Protein AF-A0A6M8B919-F1 (afdb_monomer_lite)

InterPro domains:
  IPR005335 Terminase small subunit [PF03592] (8-66)
  IPR005335 Terminase small subunit [PF03592] (69-229)
  IPR038713 Terminase small subunit, N-terminal DNA-binding domain, HTH motif superfamily [G3DSA:1.10.10.1400] (4-66)
  IPR038713 Terminase small subunit, N-terminal DNA-binding domain, HTH motif superfamily [G3DSA:1.10.10.1400] (67-129)

pLDDT: mean 87.03, std 10.67, range [42.62, 98.0]

Foldseek 3Di:
DPPDDDDDDQLLLQLLLQCLVPVPLLVSNVRSPPDDPDSVRSVVVSVVSCPDPVSVVSNLVNNLVPDDDDVLLVQLLVQVVVDDDDLLRSNVVSPDDDDSVVSVVVSVVSCVRPNSVVSSVVVVVVVCVVVVPDPVNLLVVLVLQQLLQPADPVLQWPQDPVRATDGDDPVPDDPSVNVQWPDWDWDWDADPVGDIDIHIDTDGDHNDCPSVVVNCVVVVVVVCVVVVCVVLVVVQWHWDADPVRDIDTHHNPDDPPPPPPDPPPPPPDDDD

Structure (mmCIF, N/CA/C/O backbone):
data_AF-A0A6M8B919-F1
#
_entry.id   AF-A0A6M8B919-F1
#
loop_
_atom_site.group_PDB
_atom_site.id
_atom_site.type_symbol
_atom_site.label_atom_id
_atom_site.label_alt_id
_atom_site.label_comp_id
_atom_site.label_asym_id
_atom_site.label_entity_id
_atom_site.label_seq_id
_atom_site.pdbx_PDB_ins_code
_atom_site.Cartn_x
_atom_site.Cartn_y
_atom_site.Cartn_z
_atom_site.occupancy
_atom_site.B_iso_or_equiv
_atom_site.auth_seq_id
_atom_site.auth_comp_id
_atom_site.auth_asym_id
_atom_site.auth_atom_id
_atom_site.pdbx_PDB_model_num
ATOM 1 N N . MET A 1 1 ? -15.326 -3.638 -29.241 1.00 42.62 1 MET A N 1
ATOM 2 C CA . MET A 1 1 ? -14.202 -4.583 -29.051 1.00 42.62 1 MET A CA 1
ATOM 3 C C . MET A 1 1 ? -12.943 -3.940 -29.603 1.00 42.62 1 MET A C 1
ATOM 5 O O . MET A 1 1 ? -12.992 -3.509 -30.751 1.00 42.62 1 MET A O 1
ATOM 9 N N . PRO A 1 2 ? -11.859 -3.817 -28.821 1.00 49.12 2 PRO A N 1
ATOM 10 C CA . PRO A 1 2 ? -10.587 -3.349 -29.359 1.00 49.12 2 PRO A CA 1
ATOM 11 C C . PRO A 1 2 ? -10.093 -4.325 -30.443 1.00 49.12 2 PRO A C 1
ATOM 13 O O . PRO A 1 2 ? -10.297 -5.536 -30.304 1.00 49.12 2 PRO A O 1
ATOM 16 N N . PRO A 1 3 ? -9.495 -3.827 -31.540 1.00 57.97 3 PRO A N 1
ATOM 17 C CA . PRO A 1 3 ? -8.978 -4.679 -32.602 1.00 57.97 3 PRO A CA 1
ATOM 18 C C . PRO A 1 3 ? -7.924 -5.635 -32.040 1.00 57.97 3 PRO A C 1
ATOM 20 O O . PRO A 1 3 ? -7.060 -5.237 -31.259 1.00 57.97 3 PRO A O 1
ATOM 23 N N . LYS A 1 4 ? -8.003 -6.909 -32.439 1.00 57.53 4 LYS A N 1
ATOM 24 C CA . LYS A 1 4 ? -7.030 -7.931 -32.043 1.00 57.53 4 LYS A CA 1
ATOM 25 C C . LYS A 1 4 ? -5.627 -7.473 -32.485 1.00 57.53 4 LYS A C 1
ATOM 27 O O . LYS A 1 4 ? -5.478 -7.092 -33.651 1.00 57.53 4 LYS A O 1
ATOM 32 N N . PRO A 1 5 ? -4.616 -7.481 -31.597 1.00 69.81 5 PRO A N 1
ATOM 33 C CA . PRO A 1 5 ? -3.284 -6.999 -31.939 1.00 69.81 5 PRO A CA 1
ATOM 34 C C . PRO A 1 5 ? -2.717 -7.802 -33.112 1.00 69.81 5 PRO A C 1
ATOM 36 O O . PRO A 1 5 ? -2.801 -9.032 -33.146 1.00 69.81 5 PRO A O 1
ATOM 39 N N . ARG A 1 6 ? -2.176 -7.094 -34.110 1.00 82.12 6 ARG A N 1
ATOM 40 C CA . ARG A 1 6 ? -1.469 -7.721 -35.234 1.00 82.12 6 ARG A CA 1
ATOM 41 C C . ARG A 1 6 ? -0.224 -8.429 -34.702 1.00 82.12 6 ARG A C 1
ATOM 43 O O . ARG A 1 6 ? 0.535 -7.832 -33.942 1.00 82.12 6 ARG A O 1
ATOM 50 N N . ALA A 1 7 ? -0.014 -9.672 -35.131 1.00 89.25 7 ALA A N 1
ATOM 51 C CA . ALA A 1 7 ? 1.189 -10.426 -34.798 1.00 89.25 7 ALA A CA 1
ATOM 52 C C . ALA A 1 7 ? 2.447 -9.663 -35.250 1.00 89.25 7 ALA A C 1
ATOM 54 O O . ALA A 1 7 ? 2.464 -9.086 -36.342 1.00 89.25 7 ALA A O 1
ATOM 55 N N . LEU A 1 8 ? 3.476 -9.648 -34.399 1.00 93.00 8 LEU A N 1
ATOM 56 C CA . LEU A 1 8 ? 4.768 -9.046 -34.720 1.00 93.00 8 LEU A CA 1
ATOM 57 C C . LEU A 1 8 ? 5.460 -9.845 -35.822 1.00 93.00 8 LEU A C 1
ATOM 59 O O . LEU A 1 8 ? 5.396 -11.074 -35.850 1.00 93.00 8 LEU A O 1
ATOM 63 N N . ASN A 1 9 ? 6.134 -9.143 -36.729 1.00 96.12 9 ASN A N 1
ATOM 64 C CA . ASN A 1 9 ? 6.997 -9.810 -37.695 1.00 96.12 9 ASN A CA 1
ATOM 65 C C . ASN A 1 9 ? 8.331 -10.224 -37.040 1.00 96.12 9 ASN A C 1
ATOM 67 O O . ASN A 1 9 ? 8.689 -9.750 -35.962 1.00 96.12 9 ASN A O 1
ATOM 71 N N . GLN A 1 10 ? 9.090 -11.090 -37.713 1.00 97.12 10 GLN A N 1
ATOM 72 C CA . GLN A 1 10 ? 10.345 -11.628 -37.179 1.00 97.12 10 GLN A CA 1
ATOM 73 C C . GLN A 1 10 ? 11.392 -10.541 -36.864 1.00 97.12 10 GLN A C 1
ATOM 75 O O . GLN A 1 10 ? 12.109 -10.650 -35.874 1.00 97.12 10 GLN A O 1
ATOM 80 N N . LEU A 1 11 ? 11.472 -9.477 -37.672 1.00 97.56 11 LEU A N 1
ATOM 81 C CA . LEU A 1 11 ? 12.406 -8.366 -37.440 1.00 97.56 11 LEU A CA 1
ATOM 82 C C . LEU A 1 11 ? 12.004 -7.527 -36.222 1.00 97.56 11 LEU A C 1
ATOM 84 O O . LEU A 1 11 ? 12.863 -7.040 -35.494 1.00 97.56 11 LEU A O 1
ATOM 88 N N . GLN A 1 12 ? 10.705 -7.345 -35.989 1.00 97.75 12 GLN A N 1
ATOM 89 C CA . GLN A 1 12 ? 10.174 -6.658 -34.815 1.00 97.75 12 GLN A CA 1
ATOM 90 C C . GLN A 1 12 ? 10.423 -7.470 -33.548 1.00 97.75 12 GLN A C 1
ATOM 92 O O . GLN A 1 12 ? 10.868 -6.900 -32.559 1.00 97.75 12 GLN A O 1
ATOM 97 N N . ASP A 1 13 ? 10.188 -8.783 -33.579 1.00 96.75 13 ASP A N 1
ATOM 98 C CA . ASP A 1 13 ? 10.465 -9.653 -32.431 1.00 96.75 13 ASP A CA 1
ATOM 99 C C . ASP A 1 13 ? 11.966 -9.678 -32.100 1.00 96.75 13 ASP A C 1
ATOM 101 O O . ASP A 1 13 ? 12.351 -9.487 -30.946 1.00 96.75 13 ASP A O 1
ATOM 105 N N . ARG A 1 14 ? 12.831 -9.771 -33.122 1.00 96.88 14 ARG A N 1
ATOM 106 C CA . ARG A 1 14 ? 14.287 -9.678 -32.942 1.00 96.88 14 ARG A CA 1
ATOM 107 C C . ARG A 1 14 ? 14.719 -8.318 -32.393 1.00 96.88 14 ARG A C 1
ATOM 109 O O . ARG A 1 14 ? 15.526 -8.279 -31.476 1.00 96.88 14 ARG A O 1
ATOM 116 N N . PHE A 1 15 ? 14.147 -7.219 -32.887 1.00 98.00 15 PHE A N 1
ATOM 117 C CA . PHE A 1 15 ? 14.376 -5.887 -32.320 1.00 98.00 15 PHE A CA 1
ATOM 118 C C . PHE A 1 15 ? 14.015 -5.825 -30.839 1.00 98.00 15 PHE A C 1
ATOM 120 O O . PHE A 1 15 ? 14.800 -5.301 -30.059 1.00 98.00 15 PHE A O 1
ATOM 127 N N . CYS A 1 16 ? 12.873 -6.391 -30.438 1.00 97.31 16 CYS A N 1
ATOM 128 C CA . CYS A 1 16 ? 12.490 -6.432 -29.028 1.00 97.31 16 CYS A CA 1
ATOM 129 C C . CYS A 1 16 ? 13.522 -7.204 -28.190 1.00 97.31 16 CYS A C 1
ATOM 131 O O . CYS A 1 16 ? 13.871 -6.756 -27.103 1.00 97.31 16 CYS A O 1
ATOM 133 N N . ALA A 1 17 ? 14.021 -8.340 -28.689 1.00 94.06 17 ALA A N 1
ATOM 134 C CA . ALA A 1 17 ? 15.021 -9.151 -27.994 1.00 94.06 17 ALA A CA 1
ATOM 135 C C . ALA A 1 17 ? 16.363 -8.423 -27.819 1.00 94.06 17 ALA A C 1
ATOM 137 O O . ALA A 1 17 ? 16.886 -8.407 -26.708 1.00 94.06 17 ALA A O 1
ATOM 138 N N . GLU A 1 18 ? 16.875 -7.800 -28.883 1.00 96.25 18 GLU A N 1
ATOM 139 C CA . GLU A 1 18 ? 18.125 -7.026 -28.859 1.00 96.25 18 GLU A CA 1
ATOM 140 C C . GLU A 1 18 ? 17.986 -5.774 -27.981 1.00 96.25 18 GLU A C 1
ATOM 142 O O . GLU A 1 18 ? 18.846 -5.495 -27.154 1.00 96.25 18 GLU A O 1
ATOM 147 N N . TYR A 1 19 ? 16.864 -5.055 -28.091 1.00 95.44 19 TYR A N 1
ATOM 148 C CA . TYR A 1 19 ? 16.615 -3.833 -27.323 1.00 95.44 19 TYR A CA 1
ATOM 149 C C . TYR A 1 19 ? 16.580 -4.079 -25.815 1.00 95.44 19 TYR A C 1
ATOM 151 O O . TYR A 1 19 ? 17.012 -3.238 -25.035 1.00 95.44 19 TYR A O 1
ATOM 159 N N . VAL A 1 20 ? 16.078 -5.235 -25.382 1.00 92.81 20 VAL A N 1
ATOM 160 C CA . VAL A 1 20 ? 16.035 -5.588 -23.957 1.00 92.81 20 VAL A CA 1
ATOM 161 C C . VAL A 1 20 ? 17.422 -5.946 -23.399 1.00 92.81 20 VAL A C 1
ATOM 163 O O . VAL A 1 20 ? 17.565 -6.022 -22.179 1.00 92.81 20 VAL A O 1
ATOM 166 N N . GLU A 1 21 ? 18.449 -6.142 -24.235 1.00 83.94 21 GLU A N 1
ATOM 167 C CA . GLU A 1 21 ? 19.813 -6.401 -23.748 1.00 83.94 21 GLU A CA 1
ATOM 168 C C . GLU A 1 21 ? 20.500 -5.154 -23.192 1.00 83.94 21 GLU A C 1
ATOM 170 O O . GLU A 1 21 ? 21.069 -5.215 -22.102 1.00 83.94 21 GLU A O 1
ATOM 175 N N . ASP A 1 22 ? 20.436 -4.028 -23.905 1.00 85.12 22 ASP A N 1
ATOM 176 C CA . ASP A 1 22 ? 21.194 -2.811 -23.577 1.00 85.12 22 ASP A CA 1
ATOM 177 C C . ASP A 1 22 ? 20.364 -1.515 -23.580 1.00 85.12 22 ASP A C 1
ATOM 179 O O . ASP A 1 22 ? 20.871 -0.467 -23.181 1.00 85.12 22 ASP A O 1
ATOM 183 N N . PHE A 1 23 ? 19.079 -1.577 -23.951 1.00 91.12 23 PHE A N 1
ATOM 184 C CA . PHE A 1 23 ? 18.185 -0.425 -24.133 1.00 91.12 23 PHE A CA 1
ATOM 185 C C . PHE A 1 23 ? 18.687 0.611 -25.152 1.00 91.12 23 PHE A C 1
ATOM 187 O O . PHE A 1 23 ? 18.209 1.750 -25.158 1.00 91.12 23 PHE A O 1
ATOM 194 N N . ASP A 1 24 ? 19.583 0.214 -26.059 1.00 94.56 24 ASP A N 1
ATOM 195 C CA . ASP A 1 24 ? 20.022 1.038 -27.179 1.00 94.56 24 ASP A CA 1
ATOM 196 C C . ASP A 1 24 ? 19.146 0.747 -28.401 1.00 94.56 24 ASP A C 1
ATOM 198 O O . ASP A 1 24 ? 19.212 -0.304 -29.038 1.00 94.56 24 ASP A O 1
ATOM 202 N N . ASN A 1 25 ? 18.266 1.688 -28.730 1.00 96.94 25 ASN A N 1
ATOM 203 C CA . ASN A 1 25 ? 17.296 1.505 -29.802 1.00 96.94 25 ASN A CA 1
ATOM 204 C C . ASN A 1 25 ? 17.932 1.532 -31.206 1.00 96.94 25 ASN A C 1
ATOM 206 O O . ASN A 1 25 ? 17.402 0.883 -32.111 1.00 96.94 25 ASN A O 1
ATOM 210 N N . ILE A 1 26 ? 19.051 2.236 -31.400 1.00 97.50 26 ILE A N 1
ATOM 211 C CA . ILE A 1 26 ? 19.757 2.302 -32.686 1.00 97.50 26 ILE A CA 1
ATOM 212 C C . ILE A 1 26 ? 20.506 0.990 -32.909 1.00 97.50 26 ILE A C 1
ATOM 214 O O . ILE A 1 26 ? 20.330 0.350 -33.952 1.00 97.50 26 ILE A O 1
ATOM 218 N N . GLU A 1 27 ? 21.285 0.550 -31.918 1.00 96.00 27 GLU A N 1
ATOM 219 C CA . GLU A 1 27 ? 22.023 -0.712 -32.001 1.00 96.00 27 GLU A CA 1
ATOM 220 C C . GLU A 1 27 ? 21.079 -1.913 -32.079 1.00 96.00 27 GLU A C 1
ATOM 222 O O . GLU A 1 27 ? 21.307 -2.815 -32.887 1.00 96.00 27 GLU A O 1
ATOM 227 N N . ALA A 1 28 ? 19.965 -1.908 -31.342 1.00 96.81 28 ALA A N 1
ATOM 228 C CA . ALA A 1 28 ? 18.961 -2.963 -31.439 1.00 96.81 28 ALA A CA 1
ATOM 229 C C . ALA A 1 28 ? 18.356 -3.064 -32.845 1.00 96.81 28 ALA A C 1
ATOM 231 O O . ALA A 1 28 ? 18.203 -4.165 -33.376 1.00 96.81 28 ALA A O 1
ATOM 232 N N . ALA A 1 29 ? 18.044 -1.933 -33.490 1.00 98.00 29 ALA A N 1
ATOM 233 C CA . ALA A 1 29 ? 17.554 -1.925 -34.870 1.00 98.00 29 ALA A CA 1
ATOM 234 C C . ALA A 1 29 ? 18.619 -2.436 -35.852 1.00 98.00 29 ALA A C 1
ATOM 236 O O . ALA A 1 29 ? 18.303 -3.203 -36.770 1.00 98.00 29 ALA A O 1
ATOM 237 N N . ARG A 1 30 ? 19.886 -2.074 -35.627 1.00 97.94 30 ARG A N 1
ATOM 238 C CA . ARG A 1 30 ? 21.017 -2.547 -36.427 1.00 97.94 30 ARG A CA 1
ATOM 239 C C . ARG A 1 30 ? 21.206 -4.062 -36.296 1.00 97.94 30 ARG A C 1
ATOM 241 O O . ARG A 1 30 ? 21.212 -4.757 -37.312 1.00 97.94 30 ARG A O 1
ATOM 248 N N . ARG A 1 31 ? 21.280 -4.595 -35.072 1.00 97.50 31 ARG A N 1
ATOM 249 C CA . ARG A 1 31 ? 21.446 -6.037 -34.787 1.00 97.50 31 ARG A CA 1
ATOM 250 C C . ARG A 1 31 ? 20.238 -6.871 -35.209 1.00 97.50 31 ARG A C 1
ATOM 252 O O . ARG A 1 31 ? 20.396 -8.003 -35.670 1.00 97.50 31 ARG A O 1
ATOM 259 N N . ALA A 1 32 ? 19.036 -6.298 -35.138 1.00 97.56 32 ALA A N 1
ATOM 260 C CA . ALA A 1 32 ? 17.825 -6.936 -35.642 1.00 97.56 32 ALA A CA 1
ATOM 261 C C . ALA A 1 32 ? 17.811 -7.092 -37.172 1.00 97.56 32 ALA A C 1
ATOM 263 O O . ALA A 1 32 ? 17.057 -7.921 -37.683 1.00 97.56 32 ALA A O 1
ATOM 264 N N . GLY A 1 33 ? 18.658 -6.351 -37.897 1.00 97.81 33 GLY A N 1
ATOM 265 C CA . GLY A 1 33 ? 18.839 -6.479 -39.344 1.00 97.81 33 GLY A CA 1
ATOM 266 C C . GLY A 1 33 ? 17.988 -5.521 -40.178 1.00 97.81 33 GLY A C 1
ATOM 267 O O . GLY A 1 33 ? 17.692 -5.819 -41.338 1.00 97.81 33 GLY A O 1
ATOM 268 N N . TYR A 1 34 ? 17.574 -4.376 -39.623 1.00 97.81 34 TYR A N 1
ATOM 269 C CA . TYR A 1 34 ? 16.882 -3.354 -40.411 1.00 97.81 34 TYR A CA 1
ATOM 270 C C . TYR A 1 34 ? 17.837 -2.698 -41.419 1.00 97.81 34 TYR A C 1
ATOM 272 O O . TYR A 1 34 ? 18.945 -2.268 -41.086 1.00 97.81 34 TYR A O 1
ATOM 280 N N . ARG A 1 35 ? 17.395 -2.609 -42.680 1.00 97.12 35 ARG A N 1
ATOM 281 C CA . ARG A 1 35 ? 18.149 -1.937 -43.749 1.00 97.12 35 ARG A CA 1
ATOM 282 C C . ARG A 1 35 ? 18.220 -0.437 -43.476 1.00 97.12 35 ARG A C 1
ATOM 284 O O . ARG A 1 35 ? 17.198 0.182 -43.194 1.00 97.12 35 ARG A O 1
ATOM 291 N N . HIS A 1 36 ? 19.411 0.128 -43.612 1.00 96.81 36 HIS A N 1
ATOM 292 C CA . HIS A 1 36 ? 19.692 1.541 -43.386 1.00 96.81 36 HIS A CA 1
ATOM 293 C C . HIS A 1 36 ? 20.826 1.997 -44.310 1.00 96.81 36 HIS A C 1
ATOM 295 O O . HIS A 1 36 ? 21.690 1.192 -44.655 1.00 96.81 36 HIS A O 1
ATOM 301 N N . ASN A 1 37 ? 20.816 3.272 -44.706 1.00 96.56 37 ASN A N 1
ATOM 302 C CA . ASN A 1 37 ? 21.926 3.900 -45.435 1.00 96.56 37 ASN A CA 1
ATOM 303 C C . ASN A 1 37 ? 22.713 4.868 -44.539 1.00 96.56 37 ASN A C 1
ATOM 305 O O . ASN A 1 37 ? 23.826 5.264 -44.875 1.00 96.56 37 ASN A O 1
ATOM 309 N N . SER A 1 38 ? 22.121 5.265 -43.412 1.00 97.12 38 SER A N 1
ATOM 310 C CA . SER A 1 38 ? 22.694 6.175 -42.425 1.00 97.12 38 SER A CA 1
ATOM 311 C C . SER A 1 38 ? 22.140 5.879 -41.029 1.00 97.12 38 SER A C 1
ATOM 313 O O . SER A 1 38 ? 21.090 5.247 -40.891 1.00 97.12 38 SER A O 1
ATOM 315 N N . ASP A 1 39 ? 22.792 6.392 -39.986 1.00 95.31 39 ASP A N 1
ATOM 316 C CA . ASP A 1 39 ? 22.279 6.277 -38.614 1.00 95.31 39 ASP A CA 1
ATOM 317 C C . ASP A 1 39 ? 20.965 7.048 -38.414 1.00 95.31 39 ASP A C 1
ATOM 319 O O . ASP A 1 39 ? 20.108 6.627 -37.636 1.00 95.31 39 ASP A O 1
ATOM 323 N N . ALA A 1 40 ? 20.741 8.122 -39.178 1.00 96.44 40 ALA A N 1
ATOM 324 C CA . ALA A 1 40 ? 19.476 8.856 -39.162 1.00 96.44 40 ALA A CA 1
ATOM 325 C C . ALA A 1 40 ? 18.285 7.972 -39.587 1.00 96.44 40 ALA A C 1
ATOM 327 O O . ALA A 1 40 ? 17.187 8.099 -39.034 1.00 96.44 40 ALA A O 1
ATOM 328 N N . ASP A 1 41 ? 18.499 7.029 -40.515 1.00 97.25 41 ASP A N 1
ATOM 329 C CA . ASP A 1 41 ? 17.472 6.056 -40.900 1.00 97.25 41 ASP A CA 1
ATOM 330 C C . ASP A 1 41 ? 17.129 5.117 -39.740 1.00 97.25 41 ASP A C 1
ATOM 332 O O . ASP A 1 41 ? 15.948 4.863 -39.488 1.00 97.25 41 ASP A O 1
ATOM 336 N N . LEU A 1 42 ? 18.141 4.631 -39.009 1.00 96.94 42 LEU A N 1
ATOM 337 C CA . LEU A 1 42 ? 17.950 3.751 -37.853 1.00 96.94 42 LEU A CA 1
ATOM 338 C C . LEU A 1 42 ? 17.199 4.457 -36.727 1.00 96.94 42 LEU A C 1
ATOM 340 O O . LEU A 1 42 ? 16.270 3.868 -36.182 1.00 96.94 42 LEU A O 1
ATOM 344 N N . VAL A 1 43 ? 17.519 5.721 -36.431 1.00 97.19 43 VAL A N 1
ATOM 345 C CA . VAL A 1 43 ? 16.787 6.525 -35.435 1.00 97.19 43 VAL A CA 1
ATOM 346 C C . VAL A 1 43 ? 15.302 6.609 -35.790 1.00 97.19 43 VAL A C 1
ATOM 348 O O . VAL A 1 43 ? 14.440 6.365 -34.943 1.00 97.19 43 VAL A O 1
ATOM 351 N N . ARG A 1 44 ? 14.983 6.902 -37.058 1.00 97.56 44 ARG A N 1
ATOM 352 C CA . ARG A 1 44 ? 13.594 6.992 -37.528 1.00 97.56 44 ARG A CA 1
ATOM 353 C C . ARG A 1 44 ? 12.873 5.645 -37.446 1.00 97.56 44 ARG A C 1
ATOM 355 O O . ARG A 1 44 ? 11.722 5.597 -37.013 1.00 97.56 44 ARG A O 1
ATOM 362 N N . ILE A 1 45 ? 13.534 4.558 -37.852 1.00 97.69 45 ILE A N 1
ATOM 363 C CA . ILE A 1 45 ? 12.983 3.196 -37.781 1.00 97.69 45 ILE A CA 1
ATOM 364 C C . ILE A 1 45 ? 12.732 2.805 -36.323 1.00 97.69 45 ILE A C 1
ATOM 366 O O . ILE A 1 45 ? 11.616 2.416 -35.983 1.00 97.69 45 ILE A O 1
ATOM 370 N N . ALA A 1 46 ? 13.735 2.951 -35.459 1.00 97.56 46 ALA A N 1
ATOM 371 C CA . ALA A 1 46 ? 13.660 2.606 -34.047 1.00 97.56 46 ALA A CA 1
ATOM 372 C C . ALA A 1 46 ? 12.584 3.423 -33.317 1.00 97.56 46 ALA A C 1
ATOM 374 O O . ALA A 1 46 ? 11.787 2.856 -32.573 1.00 97.56 46 ALA A O 1
ATOM 375 N N . GLY A 1 47 ? 12.484 4.730 -33.588 1.00 97.25 47 GLY A N 1
ATOM 376 C CA . GLY A 1 47 ? 11.413 5.579 -33.061 1.00 97.25 47 GLY A CA 1
ATOM 377 C C . GLY A 1 47 ? 10.021 5.111 -33.501 1.00 97.25 47 GLY A C 1
ATOM 378 O O . GLY A 1 47 ? 9.111 5.011 -32.680 1.00 97.25 47 GLY A O 1
ATOM 379 N N . GLY A 1 48 ? 9.866 4.737 -34.776 1.00 97.31 48 GLY A N 1
ATOM 380 C CA . GLY A 1 48 ? 8.619 4.162 -35.290 1.00 97.31 48 GLY A CA 1
ATOM 381 C C . GLY A 1 48 ? 8.265 2.810 -34.658 1.00 97.31 48 GLY A C 1
ATOM 382 O O . GLY A 1 48 ? 7.097 2.552 -34.369 1.00 97.31 48 GLY A O 1
ATOM 383 N N . LEU A 1 49 ? 9.264 1.958 -34.402 1.00 97.62 49 LEU A N 1
ATOM 384 C CA . LEU A 1 49 ? 9.085 0.676 -33.715 1.00 97.62 49 LEU A CA 1
ATOM 385 C C . LEU A 1 49 ? 8.669 0.873 -32.258 1.00 97.62 49 LEU A C 1
ATOM 387 O O . LEU A 1 49 ? 7.711 0.246 -31.817 1.00 97.62 49 LEU A O 1
ATOM 391 N N . LEU A 1 50 ? 9.327 1.776 -31.532 1.00 96.88 50 LEU A N 1
ATOM 392 C CA . LEU A 1 50 ? 8.982 2.086 -30.144 1.00 96.88 50 LEU A CA 1
ATOM 393 C C . LEU A 1 50 ? 7.624 2.784 -30.012 1.00 96.88 50 LEU A C 1
ATOM 395 O O . LEU A 1 50 ? 6.999 2.674 -28.963 1.00 96.88 50 LEU A O 1
ATOM 399 N N . GLY A 1 51 ? 7.134 3.454 -31.058 1.00 95.56 51 GLY A N 1
ATOM 400 C CA . GLY A 1 51 ? 5.766 3.981 -31.116 1.00 95.56 51 GLY A CA 1
ATOM 401 C C . GLY A 1 51 ? 4.688 2.912 -31.346 1.00 95.56 51 GLY A C 1
ATOM 402 O O . GLY A 1 51 ? 3.500 3.190 -31.185 1.00 95.56 51 GLY A O 1
ATOM 403 N N . ASN A 1 52 ? 5.065 1.686 -31.722 1.00 95.44 52 ASN A N 1
ATOM 404 C CA . ASN A 1 52 ? 4.122 0.602 -31.974 1.00 95.44 52 ASN A CA 1
ATOM 405 C C . ASN A 1 52 ? 3.747 -0.121 -30.670 1.00 95.44 52 ASN A C 1
ATOM 407 O O . ASN A 1 52 ? 4.584 -0.764 -30.037 1.00 95.44 52 ASN A O 1
ATOM 411 N N . VAL A 1 53 ? 2.459 -0.094 -30.319 1.00 94.50 53 VAL A N 1
ATOM 412 C CA . VAL A 1 53 ? 1.916 -0.712 -29.095 1.00 94.50 53 VAL A CA 1
ATOM 413 C C . VAL A 1 53 ? 2.262 -2.204 -28.977 1.00 94.50 53 VAL A C 1
ATOM 415 O O . VAL A 1 53 ? 2.579 -2.671 -27.886 1.00 94.50 53 VAL A O 1
ATOM 418 N N . ASN A 1 54 ? 2.276 -2.958 -30.082 1.00 94.00 54 ASN A N 1
ATOM 419 C CA . ASN A 1 54 ? 2.591 -4.391 -30.036 1.00 94.00 54 ASN A CA 1
ATOM 420 C C . ASN A 1 54 ? 4.074 -4.637 -29.709 1.00 94.00 54 ASN A C 1
ATOM 422 O O . ASN A 1 54 ? 4.399 -5.572 -28.982 1.00 94.00 54 ASN A O 1
ATOM 426 N N . VAL A 1 55 ? 4.971 -3.786 -30.223 1.00 96.00 55 VAL A N 1
ATOM 427 C CA . VAL A 1 55 ? 6.412 -3.835 -29.919 1.00 96.00 55 VAL A CA 1
ATOM 428 C C . VAL A 1 55 ? 6.639 -3.472 -28.452 1.00 96.00 55 VAL A C 1
ATOM 430 O O . VAL A 1 55 ? 7.352 -4.183 -27.753 1.00 96.00 55 VAL A O 1
ATOM 433 N N . GLN A 1 56 ? 5.968 -2.430 -27.949 1.00 95.12 56 GLN A N 1
ATOM 434 C CA . GLN A 1 56 ? 6.025 -2.055 -26.531 1.00 95.12 56 GLN A CA 1
ATOM 435 C C . GLN A 1 56 ? 5.551 -3.188 -25.612 1.00 95.12 56 GLN A C 1
ATOM 437 O O . GLN A 1 56 ? 6.199 -3.481 -24.606 1.00 95.12 56 GLN A O 1
ATOM 442 N N . GLN A 1 57 ? 4.448 -3.854 -25.968 1.00 91.19 57 GLN A N 1
ATOM 443 C CA . GLN A 1 57 ? 3.936 -4.993 -25.212 1.00 91.19 57 GLN A CA 1
ATOM 444 C C . GLN A 1 57 ? 4.946 -6.150 -25.190 1.00 91.19 57 GLN A C 1
ATOM 446 O O . GLN A 1 57 ? 5.222 -6.697 -24.124 1.00 91.19 57 GLN A O 1
ATOM 451 N N . ARG A 1 58 ? 5.559 -6.474 -26.334 1.00 93.94 58 ARG A N 1
ATOM 452 C CA . ARG A 1 58 ? 6.566 -7.539 -26.425 1.00 93.94 58 ARG A CA 1
ATOM 453 C C . ARG A 1 58 ? 7.853 -7.220 -25.667 1.00 93.94 58 ARG A C 1
ATOM 455 O O . ARG A 1 58 ? 8.396 -8.095 -25.001 1.00 93.94 58 ARG A O 1
ATOM 462 N N . ILE A 1 59 ? 8.322 -5.973 -25.712 1.00 93.94 59 ILE A N 1
ATOM 463 C CA . ILE A 1 59 ? 9.446 -5.511 -24.884 1.00 93.94 59 ILE A CA 1
ATOM 464 C C . ILE A 1 59 ? 9.106 -5.698 -23.401 1.00 93.94 59 ILE A C 1
ATOM 466 O O . ILE A 1 59 ? 9.921 -6.230 -22.653 1.00 93.94 59 ILE A O 1
ATOM 470 N N . ALA A 1 60 ? 7.897 -5.324 -22.969 1.00 86.62 60 ALA A N 1
ATOM 471 C CA . ALA A 1 60 ? 7.476 -5.507 -21.581 1.00 86.62 60 ALA A CA 1
ATOM 472 C C . ALA A 1 60 ? 7.468 -6.990 -21.159 1.00 86.62 60 ALA A C 1
ATOM 474 O O . ALA A 1 60 ? 7.906 -7.307 -20.051 1.00 86.62 60 ALA A O 1
ATOM 475 N N . GLU A 1 61 ? 7.023 -7.893 -22.037 1.00 87.56 61 GLU A N 1
ATOM 476 C CA . GLU A 1 61 ? 7.095 -9.346 -21.829 1.00 87.56 61 GLU A CA 1
ATOM 477 C C . GLU A 1 61 ? 8.541 -9.838 -21.700 1.00 87.56 61 GLU A C 1
ATOM 479 O O . GLU A 1 61 ? 8.878 -10.504 -20.724 1.00 87.56 61 GLU A O 1
ATOM 484 N N . LEU A 1 62 ? 9.424 -9.462 -22.626 1.00 88.38 62 LEU A N 1
ATOM 485 C CA . LEU A 1 62 ? 10.825 -9.892 -22.611 1.00 88.38 62 LEU A CA 1
ATOM 486 C C . LEU A 1 62 ? 11.598 -9.334 -21.411 1.00 88.38 62 LEU A C 1
ATOM 488 O O . LEU A 1 62 ? 12.417 -10.040 -20.827 1.00 88.38 62 LEU A O 1
ATOM 492 N N . VAL A 1 63 ? 11.314 -8.099 -20.987 1.00 84.94 63 VAL A N 1
ATOM 493 C CA . VAL A 1 63 ? 11.868 -7.527 -19.747 1.00 84.94 63 VAL A CA 1
ATOM 494 C C . VAL A 1 63 ? 11.414 -8.335 -18.528 1.00 84.94 63 VAL A C 1
ATOM 496 O O . VAL A 1 63 ? 12.203 -8.549 -17.605 1.00 84.94 63 VAL A O 1
ATOM 499 N N . LEU A 1 64 ? 10.159 -8.800 -18.514 1.00 77.12 64 LEU A N 1
ATOM 500 C CA . LEU A 1 64 ? 9.640 -9.680 -17.463 1.00 77.12 64 LEU A CA 1
ATOM 501 C C . LEU A 1 64 ? 10.316 -11.056 -17.476 1.00 77.12 64 LEU A C 1
ATOM 503 O O . LEU A 1 64 ? 10.614 -11.577 -16.404 1.00 77.12 64 LEU A O 1
ATOM 507 N N . GLU A 1 65 ? 10.568 -11.627 -18.654 1.00 82.38 65 GLU A N 1
ATOM 508 C CA . GLU A 1 65 ? 11.211 -12.938 -18.811 1.00 82.38 65 GLU A CA 1
ATOM 509 C C . GLU A 1 65 ? 12.706 -12.911 -18.457 1.00 82.38 65 GLU A C 1
ATOM 511 O O . GLU A 1 65 ? 13.194 -13.798 -17.757 1.00 82.38 65 GLU A O 1
ATOM 516 N N . ARG A 1 66 ? 13.446 -11.893 -18.916 1.00 77.94 66 ARG A N 1
ATOM 517 C CA . ARG A 1 66 ? 14.919 -11.862 -18.855 1.00 77.94 66 ARG A CA 1
ATOM 518 C C . ARG A 1 66 ? 15.506 -11.322 -17.556 1.00 77.94 66 ARG A C 1
ATOM 520 O O . ARG A 1 66 ? 16.689 -11.522 -17.306 1.00 77.94 66 ARG A O 1
ATOM 527 N N . SER A 1 67 ? 14.725 -10.639 -16.724 1.00 74.62 67 SER A N 1
ATOM 528 C CA . SER A 1 67 ? 15.209 -10.085 -15.453 1.00 74.62 67 SER A CA 1
ATOM 529 C C . SER A 1 67 ? 14.615 -10.822 -14.250 1.00 74.62 67 SER A C 1
ATOM 531 O O . SER A 1 67 ? 13.788 -10.236 -13.542 1.00 74.62 67 SER A O 1
ATOM 533 N N . PRO A 1 68 ? 15.013 -12.078 -13.960 1.00 83.75 68 PRO A N 1
ATOM 534 C CA . PRO A 1 68 ? 14.608 -12.704 -12.713 1.00 83.75 68 PRO A CA 1
ATOM 535 C C . PRO A 1 68 ? 15.106 -11.844 -11.548 1.00 83.75 68 PRO A C 1
ATOM 537 O O . PRO A 1 68 ? 16.253 -11.393 -11.518 1.00 83.75 68 PRO A O 1
ATOM 540 N N . LEU A 1 69 ? 14.221 -11.585 -10.587 1.00 91.44 69 LEU A N 1
ATOM 541 C CA . LEU A 1 69 ? 14.610 -10.876 -9.375 1.00 91.44 69 LEU A CA 1
ATOM 542 C C . LEU A 1 69 ? 15.652 -11.700 -8.630 1.00 91.44 69 LEU A C 1
ATOM 544 O O . LEU A 1 69 ? 15.462 -12.901 -8.412 1.00 91.44 69 LEU A O 1
ATOM 548 N N . THR A 1 70 ? 16.722 -11.042 -8.197 1.00 93.94 70 THR A N 1
ATOM 549 C CA . THR A 1 70 ? 17.706 -11.688 -7.329 1.00 93.94 70 THR A CA 1
ATOM 550 C C . THR A 1 70 ? 17.053 -12.063 -5.997 1.00 93.94 70 THR A C 1
ATOM 552 O O . THR A 1 70 ? 16.085 -11.429 -5.568 1.00 93.94 70 THR A O 1
ATOM 555 N N . GLU A 1 71 ? 17.584 -13.069 -5.296 1.00 95.19 71 GLU A N 1
ATOM 556 C CA . GLU A 1 71 ? 17.071 -13.431 -3.964 1.00 95.19 71 GLU A CA 1
ATOM 557 C C . GLU A 1 71 ? 17.104 -12.243 -2.997 1.00 95.19 71 GLU A C 1
ATOM 559 O O . GLU A 1 71 ? 16.174 -12.037 -2.220 1.00 95.19 71 GLU A O 1
ATOM 564 N N . GLN A 1 72 ? 18.125 -11.393 -3.104 1.00 95.88 72 GLN A N 1
ATOM 565 C CA . GLN A 1 72 ? 18.220 -10.178 -2.304 1.00 95.88 72 GLN A CA 1
ATOM 566 C C . GLN A 1 72 ? 17.081 -9.191 -2.606 1.00 95.88 72 GLN A C 1
ATOM 568 O O . GLN A 1 72 ? 16.463 -8.669 -1.683 1.00 95.88 72 GLN A O 1
ATOM 573 N N . GLN A 1 73 ? 16.723 -8.992 -3.879 1.00 96.56 73 GLN A N 1
ATOM 574 C CA . GLN A 1 73 ? 15.555 -8.185 -4.255 1.00 96.56 73 GLN A CA 1
ATOM 575 C C . GLN A 1 73 ? 14.263 -8.810 -3.715 1.00 96.56 73 GLN A C 1
ATOM 577 O O . GLN A 1 73 ? 13.419 -8.109 -3.162 1.00 96.56 73 GLN A O 1
ATOM 582 N N . LYS A 1 74 ? 14.113 -10.137 -3.783 1.00 96.69 74 LYS A N 1
ATOM 583 C CA . LYS A 1 74 ? 12.953 -10.822 -3.191 1.00 96.69 74 LYS A CA 1
ATOM 584 C C . LYS A 1 74 ? 12.851 -10.589 -1.678 1.00 96.69 74 LYS A C 1
ATOM 586 O O . LYS A 1 74 ? 11.738 -10.431 -1.173 1.00 96.69 74 LYS A O 1
ATOM 591 N N . TRP A 1 75 ? 13.976 -10.516 -0.963 1.00 97.19 75 TRP A N 1
ATOM 592 C CA . TRP A 1 75 ? 14.013 -10.143 0.457 1.00 97.19 75 TRP A CA 1
ATOM 593 C C . TRP A 1 75 ? 13.532 -8.713 0.717 1.00 97.19 75 TRP A C 1
ATOM 595 O O . TRP A 1 75 ? 12.786 -8.510 1.675 1.00 97.19 75 TRP A O 1
ATOM 605 N N . VAL A 1 76 ? 13.857 -7.751 -0.156 1.00 97.50 76 VAL A N 1
ATOM 606 C CA . VAL A 1 76 ? 13.318 -6.377 -0.070 1.00 97.50 76 VAL A CA 1
ATOM 607 C C . VAL A 1 76 ? 11.791 -6.404 -0.055 1.00 97.50 76 VAL A C 1
ATOM 609 O O . VAL A 1 76 ? 11.170 -5.811 0.823 1.00 97.50 76 VAL A O 1
ATOM 612 N N . ALA A 1 77 ? 11.174 -7.135 -0.988 1.00 96.62 77 ALA A N 1
ATOM 613 C CA . ALA A 1 77 ? 9.718 -7.233 -1.067 1.00 96.62 77 ALA A CA 1
ATOM 614 C C . ALA A 1 77 ? 9.106 -7.857 0.200 1.00 96.62 77 ALA A C 1
ATOM 616 O O . ALA A 1 77 ? 8.086 -7.375 0.689 1.00 96.62 77 ALA A O 1
ATOM 617 N N . ARG A 1 78 ? 9.740 -8.893 0.768 1.00 96.00 78 ARG A N 1
ATOM 618 C CA . ARG A 1 78 ? 9.278 -9.520 2.019 1.00 96.00 78 ARG A CA 1
ATOM 619 C C . ARG A 1 78 ? 9.323 -8.547 3.193 1.00 96.00 78 ARG A C 1
ATOM 621 O O . ARG A 1 78 ? 8.332 -8.431 3.904 1.00 96.00 78 ARG A O 1
ATOM 628 N N . HIS A 1 79 ? 10.434 -7.836 3.377 1.00 96.19 79 HIS A N 1
ATOM 629 C CA . HIS A 1 79 ? 10.552 -6.855 4.457 1.00 96.19 79 HIS A CA 1
ATOM 630 C C . HIS A 1 79 ? 9.563 -5.707 4.300 1.00 96.19 79 HIS A C 1
ATOM 632 O O . HIS A 1 79 ? 8.944 -5.312 5.282 1.00 96.19 79 HIS A O 1
ATOM 638 N N . TYR A 1 80 ? 9.362 -5.227 3.072 1.00 96.31 80 TYR A N 1
ATOM 639 C CA . TYR A 1 80 ? 8.389 -4.178 2.793 1.00 96.31 80 TYR A CA 1
ATOM 640 C C . TYR A 1 80 ? 6.960 -4.591 3.185 1.00 96.31 80 TYR A C 1
ATOM 642 O O . TYR A 1 80 ? 6.245 -3.821 3.821 1.00 96.31 80 TYR A O 1
ATOM 650 N N . LEU A 1 81 ? 6.551 -5.827 2.870 1.00 93.62 81 LEU A N 1
ATOM 651 C CA . LEU A 1 81 ? 5.208 -6.329 3.192 1.00 93.62 81 LEU A CA 1
ATOM 652 C C . LEU A 1 81 ? 5.004 -6.729 4.655 1.00 93.62 81 LEU A C 1
ATOM 654 O O . LEU A 1 81 ? 3.861 -6.800 5.093 1.00 93.62 81 LEU A O 1
ATOM 658 N N . GLN A 1 82 ? 6.070 -6.966 5.422 1.00 90.06 82 GLN A N 1
ATOM 659 C CA . GLN A 1 82 ? 5.967 -7.193 6.870 1.00 90.06 82 GLN A CA 1
ATOM 660 C C . GLN A 1 82 ? 5.481 -5.948 7.638 1.00 90.06 82 GLN A C 1
ATOM 662 O O . GLN A 1 82 ? 5.162 -6.052 8.820 1.00 90.06 82 GLN A O 1
ATOM 667 N N . GLY A 1 83 ? 5.372 -4.796 6.966 1.00 85.69 83 GLY A N 1
ATOM 668 C CA . GLY A 1 83 ? 4.845 -3.559 7.529 1.00 85.69 83 GLY A CA 1
ATOM 669 C C . GLY A 1 83 ? 5.894 -2.742 8.285 1.00 85.69 83 GLY A C 1
ATOM 670 O O . GLY A 1 83 ? 7.005 -3.197 8.564 1.00 85.69 83 GLY A O 1
ATOM 671 N N . GLY A 1 84 ? 5.542 -1.487 8.578 1.00 80.06 84 GLY A N 1
ATOM 672 C CA . GLY A 1 84 ? 6.331 -0.605 9.445 1.00 80.06 84 GLY A CA 1
ATOM 673 C C . GLY A 1 84 ? 7.707 -0.198 8.907 1.00 80.06 84 GLY A C 1
ATOM 674 O O . GLY A 1 84 ? 8.583 0.144 9.697 1.00 80.06 84 GLY A O 1
ATOM 675 N N . CYS A 1 85 ? 7.944 -0.258 7.594 1.00 89.69 85 CYS A N 1
ATOM 676 C CA . CYS A 1 85 ? 9.206 0.195 7.013 1.00 89.69 85 CYS A CA 1
ATOM 677 C C . CYS A 1 85 ? 9.015 0.906 5.669 1.00 89.69 85 CYS A C 1
ATOM 679 O O . CYS A 1 85 ? 8.119 0.580 4.889 1.00 89.69 85 CYS A O 1
ATOM 681 N N . THR A 1 86 ? 9.858 1.907 5.411 1.00 95.12 86 THR A N 1
ATOM 682 C CA . THR A 1 86 ? 9.901 2.601 4.119 1.00 95.12 86 THR A CA 1
ATOM 683 C C . THR A 1 86 ? 10.547 1.713 3.046 1.00 95.12 86 THR A C 1
ATOM 685 O O . THR A 1 86 ? 11.158 0.686 3.353 1.00 95.12 86 THR A O 1
ATOM 688 N N . GLN A 1 87 ? 10.457 2.108 1.769 1.00 96.44 87 GLN A N 1
ATOM 689 C CA . GLN A 1 87 ? 11.151 1.403 0.678 1.00 96.44 87 GLN A CA 1
ATOM 690 C C . GLN A 1 87 ? 12.658 1.289 0.954 1.00 96.44 87 GLN A C 1
ATOM 692 O O . GLN A 1 87 ? 13.242 0.218 0.790 1.00 96.44 87 GLN A O 1
ATOM 697 N N . THR A 1 88 ? 13.268 2.375 1.436 1.00 97.12 88 THR A N 1
ATOM 698 C CA . THR A 1 88 ? 14.693 2.448 1.778 1.00 97.12 88 THR A CA 1
ATOM 699 C C . THR A 1 88 ? 15.047 1.538 2.952 1.00 97.12 88 THR A C 1
ATOM 701 O O . THR A 1 88 ? 16.078 0.869 2.922 1.00 97.12 88 THR A O 1
ATOM 704 N N . ASP A 1 89 ? 14.188 1.447 3.969 1.00 96.06 89 ASP A N 1
ATOM 705 C CA . ASP A 1 89 ? 14.426 0.571 5.121 1.00 96.06 89 ASP A CA 1
ATOM 706 C C . ASP A 1 89 ? 14.321 -0.907 4.753 1.00 96.06 89 ASP A C 1
ATOM 708 O O . ASP A 1 89 ? 15.158 -1.704 5.177 1.00 96.06 89 ASP A O 1
ATOM 712 N N . ALA A 1 90 ? 13.332 -1.282 3.937 1.00 97.38 90 ALA A N 1
ATOM 713 C CA . ALA A 1 90 ? 13.222 -2.637 3.404 1.00 97.38 90 ALA A CA 1
ATOM 714 C C . ALA A 1 90 ? 14.456 -3.005 2.563 1.00 97.38 90 ALA A C 1
ATOM 716 O O . ALA A 1 90 ? 14.983 -4.114 2.676 1.00 97.38 90 ALA A O 1
ATOM 717 N N . TYR A 1 91 ? 14.950 -2.051 1.768 1.00 97.44 91 TYR A N 1
ATOM 718 C CA . TYR A 1 91 ? 16.169 -2.196 0.977 1.00 97.44 91 TYR A CA 1
ATOM 719 C C . TYR A 1 91 ? 17.395 -2.410 1.878 1.00 97.44 91 TYR A C 1
ATOM 721 O O . TYR A 1 91 ? 18.134 -3.379 1.715 1.00 97.44 91 TYR A O 1
ATOM 729 N N . ARG A 1 92 ? 17.562 -1.588 2.918 1.00 97.38 92 ARG A N 1
ATOM 730 C CA . ARG A 1 92 ? 18.649 -1.733 3.897 1.00 97.38 92 ARG A CA 1
ATOM 731 C C . ARG A 1 92 ? 18.585 -3.069 4.646 1.00 97.38 92 ARG A C 1
ATOM 733 O O . ARG A 1 92 ? 19.604 -3.742 4.781 1.00 97.38 92 ARG A O 1
ATOM 740 N N . LYS A 1 93 ? 17.395 -3.493 5.090 1.00 96.75 93 LYS A N 1
ATOM 741 C CA . LYS A 1 93 ? 17.178 -4.779 5.787 1.00 96.75 93 LYS A CA 1
ATOM 742 C C . LYS A 1 93 ? 17.520 -5.990 4.918 1.00 96.75 93 LYS A C 1
ATOM 744 O O . LYS A 1 93 ? 18.012 -6.982 5.440 1.00 96.75 93 LYS A O 1
ATOM 749 N N . ALA A 1 94 ? 17.345 -5.888 3.601 1.00 97.00 94 ALA A N 1
ATOM 750 C CA . ALA A 1 94 ? 17.776 -6.920 2.658 1.00 97.00 94 ALA A CA 1
ATOM 751 C C . ALA A 1 94 ? 19.308 -6.976 2.456 1.00 97.00 94 ALA A C 1
ATOM 753 O O . ALA A 1 94 ? 19.797 -7.764 1.648 1.00 97.00 94 ALA A O 1
ATOM 754 N N . GLY A 1 95 ? 20.084 -6.151 3.165 1.00 97.19 95 GLY A N 1
ATOM 755 C CA . GLY A 1 95 ? 21.546 -6.195 3.172 1.00 97.19 95 GLY A CA 1
ATOM 756 C C . GLY A 1 95 ? 22.224 -5.284 2.149 1.00 97.19 95 GLY A C 1
ATOM 757 O O . GLY A 1 95 ? 23.441 -5.371 1.987 1.00 97.19 95 GLY A O 1
ATOM 758 N N . TYR A 1 96 ? 21.479 -4.412 1.464 1.00 96.69 96 TYR A N 1
ATOM 759 C CA . TYR A 1 96 ? 22.081 -3.377 0.624 1.00 96.69 96 TYR A CA 1
ATOM 760 C C . TYR A 1 96 ? 22.791 -2.326 1.488 1.00 96.69 96 TYR A C 1
ATOM 762 O O . TYR A 1 96 ? 22.279 -1.908 2.528 1.00 96.69 96 TYR A O 1
ATOM 770 N N . ARG A 1 97 ? 23.983 -1.900 1.054 1.00 96.94 97 ARG A N 1
ATOM 771 C CA . ARG A 1 97 ? 24.834 -0.920 1.746 1.00 96.94 97 ARG A CA 1
ATOM 772 C C . ARG A 1 97 ? 25.125 0.266 0.832 1.00 96.94 97 ARG A C 1
ATOM 774 O O . ARG A 1 97 ? 25.228 0.092 -0.378 1.00 96.94 97 ARG A O 1
ATOM 781 N N . GLY A 1 98 ? 25.258 1.447 1.421 1.00 95.62 98 GLY A N 1
ATOM 782 C CA . GLY A 1 98 ? 25.499 2.704 0.719 1.00 95.62 98 GLY A CA 1
ATOM 783 C C . GLY A 1 98 ? 25.152 3.891 1.608 1.00 95.62 98 GLY A C 1
ATOM 784 O O . GLY A 1 98 ? 24.642 3.711 2.718 1.00 95.62 98 GLY A O 1
ATOM 785 N N . ASP A 1 99 ? 25.429 5.092 1.118 1.00 96.50 99 ASP A N 1
ATOM 786 C CA . ASP A 1 99 ? 24.914 6.325 1.702 1.00 96.50 99 ASP A CA 1
ATOM 787 C C . ASP A 1 99 ? 23.376 6.385 1.599 1.00 96.50 99 ASP A C 1
ATOM 789 O O . ASP A 1 99 ? 22.747 5.660 0.821 1.00 96.50 99 ASP A O 1
ATOM 793 N N . ALA A 1 100 ? 22.753 7.214 2.439 1.00 94.56 100 ALA A N 1
ATOM 794 C CA . ALA A 1 100 ? 21.297 7.261 2.561 1.00 94.56 100 ALA A CA 1
ATOM 795 C C . ALA A 1 100 ? 20.605 7.654 1.244 1.00 94.56 100 ALA A C 1
ATOM 797 O O . ALA A 1 100 ? 19.603 7.031 0.882 1.00 94.56 100 ALA A O 1
ATOM 798 N N . ASP A 1 101 ? 21.166 8.620 0.516 1.00 95.38 101 ASP A N 1
ATOM 799 C CA . ASP A 1 101 ? 20.584 9.158 -0.715 1.00 95.38 101 ASP A CA 1
ATOM 800 C C . ASP A 1 101 ? 20.688 8.154 -1.866 1.00 95.38 101 ASP A C 1
ATOM 802 O O . ASP A 1 101 ? 19.709 7.886 -2.570 1.00 95.38 101 ASP A O 1
ATOM 806 N N . SER A 1 102 ? 21.846 7.509 -2.009 1.00 94.06 102 SER A N 1
ATOM 807 C CA . SER A 1 102 ? 22.077 6.438 -2.976 1.00 94.06 102 SER A CA 1
ATOM 808 C C . SER A 1 102 ? 21.172 5.236 -2.716 1.00 94.06 102 SER A C 1
ATOM 810 O O . SER A 1 102 ? 20.559 4.708 -3.649 1.00 94.06 102 SER A O 1
ATOM 812 N N . LEU A 1 103 ? 21.001 4.830 -1.450 1.00 95.75 103 LEU A N 1
ATOM 813 C CA . LEU A 1 103 ? 20.083 3.747 -1.086 1.00 95.75 103 LEU A CA 1
ATOM 814 C C . LEU A 1 103 ? 18.628 4.104 -1.394 1.00 95.75 103 LEU A C 1
ATOM 816 O O . LEU A 1 103 ? 17.903 3.259 -1.919 1.00 95.75 103 LEU A O 1
ATOM 820 N N . ALA A 1 104 ? 18.199 5.332 -1.102 1.00 95.81 104 ALA A N 1
ATOM 821 C CA . ALA A 1 104 ? 16.845 5.786 -1.405 1.00 95.81 104 ALA A CA 1
ATOM 822 C C . ALA A 1 104 ? 16.586 5.813 -2.919 1.00 95.81 104 ALA A C 1
ATOM 824 O O . ALA A 1 104 ? 15.571 5.290 -3.388 1.00 95.81 104 ALA A O 1
ATOM 825 N N . ALA A 1 105 ? 17.532 6.340 -3.703 1.00 92.81 105 ALA A N 1
ATOM 826 C CA . ALA A 1 105 ? 17.445 6.357 -5.158 1.00 92.81 105 ALA A CA 1
ATOM 827 C C . ALA A 1 105 ? 17.422 4.935 -5.747 1.00 92.81 105 ALA A C 1
ATOM 829 O O . ALA A 1 105 ? 16.596 4.633 -6.612 1.00 92.81 105 ALA A O 1
ATOM 830 N N . ALA A 1 106 ? 18.289 4.040 -5.267 1.00 93.00 106 ALA A N 1
ATOM 831 C CA . ALA A 1 106 ? 18.339 2.648 -5.709 1.00 93.00 106 ALA A CA 1
ATOM 832 C C . ALA A 1 106 ? 17.059 1.878 -5.348 1.00 93.00 106 ALA A C 1
ATOM 834 O O . ALA A 1 106 ? 16.515 1.164 -6.195 1.00 93.00 106 ALA A O 1
ATOM 835 N N . ALA A 1 107 ? 16.543 2.065 -4.129 1.00 96.50 107 ALA A N 1
ATOM 836 C CA . ALA A 1 107 ? 15.276 1.488 -3.697 1.00 96.50 107 ALA A CA 1
ATOM 837 C C . ALA A 1 107 ? 14.128 1.974 -4.591 1.00 96.50 107 ALA A C 1
ATOM 839 O O . ALA A 1 107 ? 13.422 1.153 -5.172 1.00 96.50 107 ALA A O 1
ATOM 840 N N . SER A 1 108 ? 13.998 3.286 -4.799 1.00 94.69 108 SER A N 1
ATOM 841 C CA . SER A 1 108 ? 12.961 3.864 -5.664 1.00 94.69 108 SER A CA 1
ATOM 842 C C . SER A 1 108 ? 13.004 3.280 -7.082 1.00 94.69 108 SER A C 1
ATOM 844 O O . SER A 1 108 ? 11.982 2.824 -7.604 1.00 94.69 108 SER A O 1
ATOM 846 N N . ARG A 1 109 ? 14.201 3.161 -7.681 1.00 91.25 109 ARG A N 1
ATOM 847 C CA . ARG A 1 109 ? 14.376 2.505 -8.989 1.00 91.25 109 ARG A CA 1
ATOM 848 C C . ARG A 1 109 ? 13.925 1.046 -8.963 1.00 91.25 109 ARG A C 1
ATOM 850 O O . ARG A 1 109 ? 13.213 0.633 -9.874 1.00 91.25 109 ARG A O 1
ATOM 857 N N . LEU A 1 110 ? 14.292 0.265 -7.941 1.00 93.44 110 LEU A N 1
ATOM 858 C CA . LEU A 1 110 ? 13.855 -1.131 -7.813 1.00 93.44 110 LEU A CA 1
ATOM 859 C C . LEU A 1 110 ? 12.326 -1.233 -7.733 1.00 93.44 110 LEU A C 1
ATOM 861 O O . LEU A 1 110 ? 11.740 -2.033 -8.459 1.00 93.44 110 LEU A O 1
ATOM 865 N N . PHE A 1 111 ? 11.680 -0.402 -6.913 1.00 94.69 111 PHE A N 1
ATOM 866 C CA . PHE A 1 111 ? 10.221 -0.366 -6.779 1.00 94.69 111 PHE A CA 1
ATOM 867 C C . PHE A 1 111 ? 9.520 0.132 -8.049 1.00 94.69 111 PHE A C 1
ATOM 869 O O . PHE A 1 111 ? 8.383 -0.261 -8.315 1.00 94.69 111 PHE A O 1
ATOM 876 N N . ALA A 1 112 ? 10.185 0.951 -8.867 1.00 86.94 112 ALA A N 1
ATOM 877 C CA . ALA A 1 112 ? 9.675 1.373 -10.165 1.00 86.94 112 ALA A CA 1
ATOM 878 C C . ALA A 1 112 ? 9.681 0.237 -11.206 1.00 86.94 112 ALA A C 1
ATOM 880 O O . ALA A 1 112 ? 8.824 0.244 -12.096 1.00 86.94 112 ALA A O 1
ATOM 881 N N . ARG A 1 113 ? 10.577 -0.761 -11.083 1.00 86.75 113 ARG A N 1
ATOM 882 C CA . ARG A 1 113 ? 10.701 -1.866 -12.052 1.00 86.75 113 ARG A CA 1
ATOM 883 C C . ARG A 1 113 ? 9.400 -2.682 -12.140 1.00 86.75 113 ARG A C 1
ATOM 885 O O . ARG A 1 113 ? 8.956 -3.229 -11.125 1.00 86.75 113 ARG A O 1
ATOM 892 N N . PRO A 1 114 ? 8.823 -2.871 -13.344 1.00 81.56 114 PRO A N 1
ATOM 893 C CA . PRO A 1 114 ? 7.591 -3.646 -13.525 1.00 81.56 114 PRO A CA 1
ATOM 894 C C . PRO A 1 114 ? 7.665 -5.073 -12.969 1.00 81.56 114 PRO A C 1
ATOM 896 O O . PRO A 1 114 ? 6.717 -5.540 -12.339 1.00 81.56 114 PRO A O 1
ATOM 899 N N . VAL A 1 115 ? 8.813 -5.741 -13.134 1.00 85.56 115 VAL A N 1
ATOM 900 C CA . VAL A 1 115 ? 9.042 -7.106 -12.631 1.00 85.56 115 VAL A CA 1
ATOM 901 C C . VAL A 1 115 ? 8.923 -7.172 -11.108 1.00 85.56 115 VAL A C 1
ATOM 903 O O . VAL A 1 115 ? 8.263 -8.058 -10.567 1.00 85.56 115 VAL A O 1
ATOM 906 N N . PHE A 1 116 ? 9.503 -6.192 -10.410 1.00 90.31 116 PHE A N 1
ATOM 907 C CA . PHE A 1 116 ? 9.430 -6.101 -8.956 1.00 90.31 116 PHE A CA 1
ATOM 908 C C . PHE A 1 116 ? 8.003 -5.821 -8.478 1.00 90.31 116 PHE A C 1
ATOM 910 O O . PHE A 1 116 ? 7.522 -6.494 -7.570 1.00 90.31 116 PHE A O 1
ATOM 917 N N . LYS A 1 117 ? 7.285 -4.897 -9.135 1.00 90.06 117 LYS A N 1
ATOM 918 C CA . LYS A 1 117 ? 5.870 -4.604 -8.832 1.00 90.06 117 LYS A CA 1
ATOM 919 C C . LYS A 1 117 ? 4.976 -5.833 -8.990 1.00 90.06 117 LYS A C 1
ATOM 921 O O . LYS A 1 117 ? 4.114 -6.073 -8.147 1.00 90.06 117 LYS A O 1
ATOM 926 N N . ARG A 1 118 ? 5.178 -6.613 -10.057 1.00 85.75 118 ARG A N 1
ATOM 927 C CA . ARG A 1 118 ? 4.447 -7.866 -10.283 1.00 85.75 118 ARG A CA 1
ATOM 928 C C . ARG A 1 118 ? 4.723 -8.866 -9.162 1.00 85.75 118 ARG A C 1
ATOM 930 O O . ARG A 1 118 ? 3.775 -9.339 -8.548 1.00 85.75 118 ARG A O 1
ATOM 937 N N . TYR A 1 119 ? 5.995 -9.109 -8.844 1.00 91.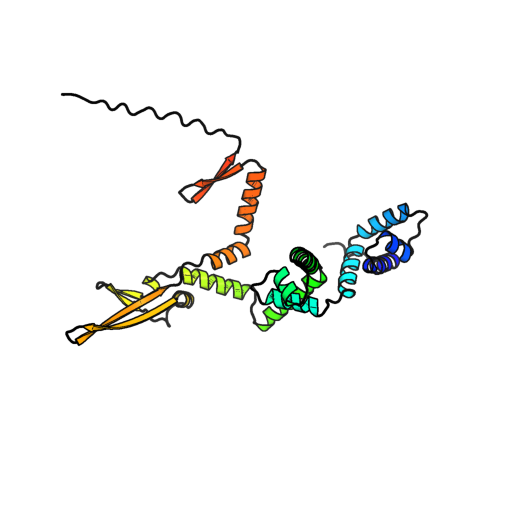00 119 TYR A N 1
ATOM 938 C CA . TYR A 1 119 ? 6.377 -10.006 -7.752 1.00 91.00 119 TYR A CA 1
ATOM 939 C C . TYR A 1 119 ? 5.793 -9.569 -6.403 1.00 91.00 119 TYR A C 1
ATOM 941 O O . TYR A 1 119 ? 5.288 -10.397 -5.650 1.00 91.00 119 TYR A O 1
ATOM 949 N N . LEU A 1 120 ? 5.806 -8.265 -6.110 1.00 93.62 120 LEU A N 1
ATOM 950 C CA . LEU A 1 120 ? 5.216 -7.714 -4.893 1.00 93.62 120 LEU A CA 1
ATOM 951 C C . LEU A 1 120 ? 3.708 -7.994 -4.817 1.00 93.62 120 LEU A C 1
ATOM 953 O O . LEU A 1 120 ? 3.223 -8.420 -3.772 1.00 93.62 120 LEU A O 1
ATOM 957 N N . ARG A 1 121 ? 2.980 -7.817 -5.928 1.00 89.62 121 ARG A N 1
ATOM 958 C CA . ARG A 1 121 ? 1.544 -8.118 -6.025 1.00 89.62 121 ARG A CA 1
ATOM 959 C C . ARG A 1 121 ? 1.256 -9.610 -5.854 1.00 89.62 121 ARG A C 1
ATOM 961 O O . ARG A 1 121 ? 0.317 -9.971 -5.150 1.00 89.62 121 ARG A O 1
ATOM 968 N N . ASP A 1 122 ? 2.059 -10.471 -6.472 1.00 88.75 122 ASP A N 1
ATOM 969 C CA . ASP A 1 122 ? 1.920 -11.926 -6.344 1.00 88.75 122 ASP A CA 1
ATOM 970 C C . ASP A 1 122 ? 2.189 -12.375 -4.897 1.00 88.75 122 ASP A C 1
ATOM 972 O O . ASP A 1 122 ? 1.460 -13.204 -4.344 1.00 88.75 122 ASP A O 1
ATOM 976 N N . LEU A 1 123 ? 3.173 -11.759 -4.233 1.00 92.06 123 LEU A N 1
ATOM 977 C CA . LEU A 1 123 ? 3.464 -12.002 -2.824 1.00 92.06 123 LEU A CA 1
ATOM 978 C C . LEU A 1 123 ? 2.321 -11.514 -1.920 1.00 92.06 123 LEU A C 1
ATOM 980 O O . LEU A 1 123 ? 1.872 -12.277 -1.070 1.00 92.06 123 LEU A O 1
ATOM 984 N N . GLN A 1 124 ? 1.783 -10.312 -2.145 1.00 90.56 124 GLN A N 1
ATOM 985 C CA . GLN A 1 124 ? 0.593 -9.814 -1.438 1.00 90.56 124 GLN A CA 1
ATOM 986 C C . GLN A 1 124 ? -0.594 -10.764 -1.600 1.00 90.56 124 GLN A C 1
ATOM 988 O O . GLN A 1 124 ? -1.207 -11.151 -0.610 1.00 90.56 124 GLN A O 1
ATOM 993 N N . ARG A 1 125 ? -0.871 -11.208 -2.831 1.00 86.00 125 ARG A N 1
ATOM 994 C CA . ARG A 1 125 ? -1.947 -12.162 -3.117 1.00 86.00 125 ARG A CA 1
ATOM 995 C C . ARG A 1 125 ? -1.750 -13.483 -2.376 1.00 86.00 125 ARG A C 1
ATOM 997 O O . ARG A 1 125 ? -2.708 -14.006 -1.819 1.00 86.00 125 ARG A O 1
ATOM 1004 N N . SER A 1 126 ? -0.531 -14.025 -2.342 1.00 87.75 126 SER A N 1
ATOM 1005 C CA . SER A 1 126 ? -0.271 -15.279 -1.619 1.00 87.75 126 SER A CA 1
ATOM 1006 C C . SER A 1 126 ? -0.449 -15.132 -0.104 1.00 87.75 126 SER A C 1
ATOM 1008 O O . SER A 1 126 ? -0.981 -16.040 0.533 1.00 87.75 126 SER A O 1
ATOM 1010 N N . LEU A 1 127 ? -0.089 -13.977 0.470 1.00 85.94 127 LEU A N 1
ATOM 1011 C CA . LEU A 1 127 ? -0.369 -13.665 1.873 1.00 85.94 127 LEU A CA 1
ATOM 1012 C C . LEU A 1 127 ? -1.877 -13.545 2.132 1.00 85.94 127 LEU A C 1
ATOM 1014 O O . LEU A 1 127 ? -2.368 -14.172 3.066 1.00 85.94 127 LEU A O 1
ATOM 1018 N N . MET A 1 128 ? -2.619 -12.824 1.285 1.00 81.25 128 MET A N 1
ATOM 1019 C CA . MET A 1 128 ? -4.082 -12.706 1.391 1.00 81.25 128 MET A CA 1
ATOM 1020 C C . MET A 1 128 ? -4.763 -14.078 1.375 1.00 81.25 128 MET A C 1
ATOM 1022 O O . MET A 1 128 ? -5.581 -14.371 2.243 1.00 81.25 128 MET A O 1
ATOM 1026 N N . LEU A 1 129 ? -4.361 -14.958 0.449 1.00 83.69 129 LEU A N 1
ATOM 1027 C CA . LEU A 1 129 ? -4.877 -16.327 0.365 1.00 83.69 129 LEU A CA 1
ATOM 1028 C C . LEU A 1 129 ? -4.550 -17.152 1.615 1.00 83.69 129 LEU A C 1
ATOM 1030 O O . LEU A 1 129 ? -5.400 -17.892 2.100 1.00 83.69 129 LEU A O 1
ATOM 1034 N N . ARG A 1 130 ? -3.331 -17.023 2.153 1.00 86.00 130 ARG A N 1
ATOM 1035 C CA . ARG A 1 130 ? -2.904 -17.769 3.345 1.00 86.00 130 ARG A CA 1
ATOM 1036 C C . ARG A 1 130 ? -3.679 -17.361 4.595 1.00 86.00 130 ARG A C 1
ATOM 1038 O O . ARG A 1 130 ? -3.995 -18.224 5.407 1.00 86.00 130 ARG A O 1
ATOM 1045 N N . TYR A 1 131 ? -3.936 -16.067 4.761 1.00 84.56 131 TYR A N 1
ATOM 1046 C CA . TYR A 1 131 ? -4.631 -15.540 5.935 1.00 84.56 131 TYR A CA 1
ATOM 1047 C C . TYR A 1 131 ? -6.150 -15.467 5.763 1.00 84.56 131 TYR A C 1
ATOM 1049 O O . TYR A 1 131 ? -6.829 -15.134 6.727 1.00 84.56 131 TYR A O 1
ATOM 1057 N N . GLN A 1 132 ? -6.676 -15.778 4.571 1.00 86.56 132 GLN A N 1
ATOM 1058 C CA . GLN A 1 132 ? -8.089 -15.576 4.218 1.00 86.56 132 GLN A CA 1
ATOM 1059 C C . GLN A 1 132 ? -8.548 -14.134 4.485 1.00 86.56 132 GLN A C 1
ATOM 1061 O O . GLN A 1 132 ? -9.691 -13.877 4.845 1.00 86.56 132 GLN A O 1
ATOM 1066 N N . VAL A 1 133 ? -7.617 -13.192 4.326 1.00 81.81 133 VAL A N 1
ATOM 1067 C CA . VAL A 1 133 ? -7.864 -11.760 4.472 1.00 81.81 133 VAL A CA 1
ATOM 1068 C C . VAL A 1 133 ? -8.047 -11.219 3.068 1.00 81.81 133 VAL A C 1
ATOM 1070 O O . VAL A 1 133 ? -7.071 -10.954 2.359 1.00 81.81 133 VAL A O 1
ATOM 1073 N N . ASP A 1 134 ? -9.299 -11.122 2.645 1.00 85.44 134 ASP A N 1
ATOM 1074 C CA . ASP A 1 134 ? -9.661 -10.400 1.438 1.00 85.44 134 ASP A CA 1
ATOM 1075 C C . ASP A 1 134 ? -9.981 -8.932 1.749 1.00 85.44 134 ASP A C 1
ATOM 1077 O O . ASP A 1 134 ? -9.848 -8.440 2.873 1.00 85.44 134 ASP A O 1
ATOM 1081 N N . HIS A 1 135 ? -10.296 -8.195 0.692 1.00 79.69 135 HIS A N 1
ATOM 1082 C CA . HIS A 1 135 ? -10.551 -6.767 0.776 1.00 79.69 135 HIS A CA 1
ATOM 1083 C C . HIS A 1 135 ? -11.853 -6.457 1.534 1.00 79.69 135 HIS A C 1
ATOM 1085 O O . HIS A 1 135 ? -11.855 -5.554 2.373 1.00 79.69 135 HIS A O 1
ATOM 1091 N N . ASP A 1 136 ? -12.896 -7.264 1.333 1.00 85.25 136 ASP A N 1
ATOM 1092 C CA . ASP A 1 136 ? -14.183 -7.133 2.021 1.00 85.25 136 ASP A CA 1
ATOM 1093 C C . ASP A 1 136 ? -14.045 -7.404 3.521 1.00 85.25 136 ASP A C 1
ATOM 1095 O O . ASP A 1 136 ? -14.567 -6.648 4.339 1.00 85.25 136 ASP A O 1
ATOM 1099 N N . TRP A 1 137 ? -13.260 -8.414 3.901 1.00 90.00 137 TRP A N 1
ATOM 1100 C CA . TRP A 1 137 ? -12.962 -8.729 5.294 1.00 90.00 137 TRP A CA 1
ATOM 1101 C C . TRP A 1 137 ? -12.301 -7.548 6.011 1.00 90.00 137 TRP A C 1
ATOM 1103 O O . TRP A 1 137 ? -12.684 -7.206 7.131 1.00 90.00 137 TRP A O 1
ATOM 1113 N N . VAL A 1 138 ? -11.329 -6.881 5.371 1.00 87.62 138 VAL A N 1
ATOM 1114 C CA . VAL A 1 138 ? -10.659 -5.703 5.955 1.00 87.62 138 VAL A CA 1
ATOM 1115 C C . VAL A 1 138 ? -11.642 -4.548 6.126 1.00 87.62 138 VAL A C 1
ATOM 1117 O O . VAL A 1 138 ? -11.633 -3.899 7.174 1.00 87.62 138 VAL A O 1
ATOM 1120 N N . LEU A 1 139 ? -12.492 -4.293 5.127 1.00 87.50 139 LEU A N 1
ATOM 1121 C CA . LEU A 1 139 ? -13.507 -3.243 5.203 1.00 87.50 139 LEU A CA 1
ATOM 1122 C C . LEU A 1 139 ? -14.547 -3.527 6.286 1.00 87.50 139 LEU A C 1
ATOM 1124 O O . LEU A 1 139 ? -14.903 -2.618 7.033 1.00 87.50 139 LEU A O 1
ATOM 1128 N N . GLU A 1 140 ? -14.987 -4.776 6.420 1.00 89.56 140 GLU A N 1
ATOM 1129 C CA . GLU A 1 140 ? -15.913 -5.190 7.470 1.00 89.56 140 GLU A CA 1
ATOM 1130 C C . GLU A 1 140 ? -15.299 -4.971 8.858 1.00 89.56 140 GLU A C 1
ATOM 1132 O O . GLU A 1 140 ? -15.931 -4.354 9.715 1.00 89.56 140 GLU A O 1
ATOM 1137 N N . ARG A 1 141 ? -14.038 -5.378 9.075 1.00 89.44 141 ARG A N 1
ATOM 1138 C CA . ARG A 1 141 ? -13.359 -5.128 10.359 1.00 89.44 141 ARG A CA 1
ATOM 1139 C C . ARG A 1 141 ? -13.134 -3.644 10.626 1.00 89.44 141 ARG A C 1
ATOM 1141 O O . ARG A 1 141 ? -13.283 -3.204 11.763 1.00 89.44 141 ARG A O 1
ATOM 1148 N N . ALA A 1 142 ? -12.793 -2.861 9.604 1.00 87.12 142 ALA A N 1
ATOM 1149 C CA . ALA A 1 142 ? -12.650 -1.417 9.750 1.00 87.12 142 ALA A CA 1
ATOM 1150 C C . ALA A 1 142 ? -13.990 -0.761 10.116 1.00 87.12 142 ALA A C 1
ATOM 1152 O O . ALA A 1 142 ? -14.024 0.097 10.996 1.00 87.12 142 ALA A O 1
ATOM 1153 N N . LYS A 1 143 ? -15.093 -1.196 9.495 1.00 88.12 143 LYS A N 1
ATOM 1154 C CA . LYS A 1 143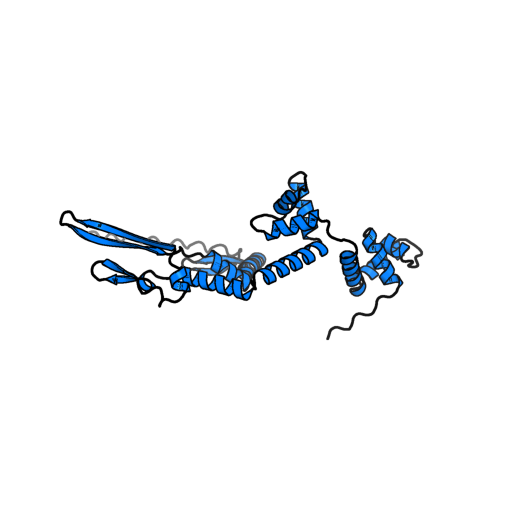 ? -16.448 -0.728 9.800 1.00 88.12 143 LYS A CA 1
ATOM 1155 C C . LYS A 1 143 ? -16.848 -1.073 11.233 1.00 88.12 143 LYS A C 1
ATOM 1157 O O . LYS A 1 143 ? -17.255 -0.176 11.963 1.00 88.12 143 LYS A O 1
ATOM 1162 N N . GLU A 1 144 ? -16.671 -2.327 11.651 1.00 88.44 144 GLU A N 1
ATOM 1163 C CA . GLU A 1 144 ? -16.925 -2.750 13.036 1.00 88.44 144 GLU A CA 1
ATOM 1164 C C . GLU A 1 144 ? -16.138 -1.891 14.030 1.00 88.44 144 GLU A C 1
ATOM 1166 O O . GLU A 1 144 ? -16.663 -1.516 15.076 1.00 88.44 144 GLU A O 1
ATOM 1171 N N . TRP A 1 145 ? -14.890 -1.545 13.702 1.00 85.25 145 TRP A N 1
ATOM 1172 C CA . TRP A 1 145 ? -14.071 -0.701 14.563 1.00 85.25 145 TRP A CA 1
ATOM 1173 C C . TRP A 1 145 ? -14.612 0.730 14.653 1.00 85.25 145 TRP A C 1
ATOM 1175 O O . TRP A 1 145 ? -14.714 1.272 15.753 1.00 85.25 145 TRP A O 1
ATOM 1185 N N . VAL A 1 146 ? -15.026 1.324 13.530 1.00 86.31 146 VAL A N 1
ATOM 1186 C CA . VAL A 1 146 ? -15.674 2.646 13.523 1.00 86.31 146 VAL A CA 1
ATOM 1187 C C . VAL A 1 146 ? -16.954 2.622 14.359 1.00 86.31 146 VAL A C 1
ATOM 1189 O O . VAL A 1 146 ? -17.121 3.466 15.238 1.00 86.31 146 VAL A O 1
ATOM 1192 N N . GLU A 1 147 ? -17.818 1.629 14.151 1.00 86.75 147 GLU A N 1
ATOM 1193 C CA . GLU A 1 147 ? -19.062 1.473 14.914 1.00 86.75 147 GLU A CA 1
ATOM 1194 C C . GLU A 1 147 ? -18.789 1.281 16.409 1.00 86.75 147 GLU A C 1
ATOM 1196 O O . GLU A 1 147 ? -19.443 1.905 17.239 1.00 86.75 147 GLU A O 1
ATOM 1201 N N . SER A 1 148 ? -17.772 0.488 16.758 1.00 87.06 148 SER A N 1
ATOM 1202 C CA . SER A 1 148 ? -17.353 0.267 18.146 1.00 87.06 148 SER A CA 1
ATOM 1203 C C . SER A 1 148 ? -16.837 1.534 18.831 1.00 87.06 148 SER A C 1
ATOM 1205 O O . SER A 1 148 ? -16.989 1.696 20.038 1.00 87.06 148 SER A O 1
ATOM 1207 N N . SER A 1 149 ? -16.256 2.458 18.062 1.00 84.31 149 SER A N 1
ATOM 1208 C CA . SER A 1 149 ? -15.727 3.720 18.584 1.00 84.31 149 SER A CA 1
ATOM 1209 C C . SER A 1 149 ? -16.811 4.776 18.832 1.00 84.31 149 SER A C 1
ATOM 1211 O O . SER A 1 149 ? -16.559 5.769 19.512 1.00 84.31 149 SER A O 1
ATOM 1213 N N . ASN A 1 150 ? -18.022 4.542 18.314 1.00 84.94 150 ASN A N 1
ATOM 1214 C CA . ASN A 1 150 ? -19.195 5.394 18.517 1.00 84.94 150 ASN A CA 1
ATOM 1215 C C . ASN A 1 150 ? -20.131 4.888 19.623 1.00 84.94 150 ASN A C 1
ATOM 1217 O O . ASN A 1 150 ? -21.201 5.459 19.810 1.00 84.94 150 ASN A O 1
ATOM 1221 N N . VAL A 1 151 ? -19.751 3.832 20.340 1.00 88.81 151 VAL A N 1
ATOM 1222 C CA . VAL A 1 151 ? -20.563 3.253 21.414 1.00 88.81 151 VAL A CA 1
ATOM 1223 C C . VAL A 1 151 ? -20.632 4.225 22.588 1.00 88.81 151 VAL A C 1
ATOM 1225 O O . VAL A 1 151 ? -19.600 4.651 23.105 1.00 88.81 151 VAL A O 1
ATOM 1228 N N . ASP A 1 152 ? -21.845 4.550 23.027 1.00 89.81 152 ASP A N 1
ATOM 1229 C CA . ASP A 1 152 ? -22.080 5.310 24.255 1.00 89.81 152 ASP A CA 1
ATOM 1230 C C . ASP A 1 152 ? -22.078 4.378 25.487 1.00 89.81 152 ASP A C 1
ATOM 1232 O O . ASP A 1 152 ? -22.443 3.200 25.405 1.00 89.81 152 ASP A O 1
ATOM 1236 N N . ILE A 1 153 ? -21.688 4.891 26.659 1.00 89.00 153 ILE A N 1
ATOM 1237 C CA . ILE A 1 153 ? -21.711 4.131 27.918 1.00 89.00 153 ILE A CA 1
ATOM 1238 C C . ILE A 1 153 ? -23.114 3.605 28.254 1.00 89.00 153 ILE A C 1
ATOM 1240 O O . ILE A 1 153 ? -23.249 2.495 28.769 1.00 89.00 153 ILE A O 1
ATOM 1244 N N . THR A 1 154 ? -24.157 4.350 27.892 1.00 90.38 154 THR A N 1
ATOM 1245 C CA . THR A 1 154 ? -25.567 3.971 28.085 1.00 90.38 154 THR A CA 1
ATOM 1246 C C . THR A 1 154 ? -25.974 2.739 27.268 1.00 90.38 154 THR A C 1
ATOM 1248 O O . THR A 1 154 ? -26.924 2.019 27.603 1.00 90.38 154 THR A O 1
ATOM 1251 N N . GLU A 1 155 ? -25.234 2.426 26.204 1.00 90.81 155 GLU A N 1
ATOM 1252 C CA . GLU A 1 155 ? -25.478 1.240 25.389 1.00 90.81 155 GLU A CA 1
ATOM 1253 C C . GLU A 1 155 ? -24.927 -0.043 26.017 1.00 90.81 155 GLU A C 1
ATOM 1255 O O . GLU A 1 155 ? -25.391 -1.132 25.669 1.00 90.81 155 GLU A O 1
ATOM 1260 N N . VAL A 1 156 ? -23.965 0.073 26.938 1.00 93.44 156 VAL A N 1
ATOM 1261 C CA . VAL A 1 156 ? -23.278 -1.064 27.578 1.00 93.44 156 VAL A CA 1
ATOM 1262 C C . VAL A 1 156 ? -23.595 -1.201 29.067 1.00 93.44 156 VAL A C 1
ATOM 1264 O O . VAL A 1 156 ? -23.473 -2.298 29.616 1.00 93.44 156 VAL A O 1
ATOM 1267 N N . ALA A 1 157 ? -24.041 -0.127 29.715 1.00 93.38 157 ALA A N 1
ATOM 1268 C CA . ALA A 1 157 ? -24.431 -0.117 31.116 1.00 93.38 157 ALA A CA 1
ATOM 1269 C C . ALA A 1 157 ? -25.706 0.703 31.336 1.00 93.38 157 ALA A C 1
ATOM 1271 O O . ALA A 1 157 ? -25.924 1.727 30.692 1.00 93.38 157 ALA A O 1
ATOM 1272 N N . ASP A 1 158 ? -26.538 0.248 32.267 1.00 92.56 158 ASP A N 1
ATOM 1273 C CA . ASP A 1 158 ? -27.670 1.008 32.779 1.00 92.56 158 ASP A CA 1
ATOM 1274 C C . ASP A 1 158 ? 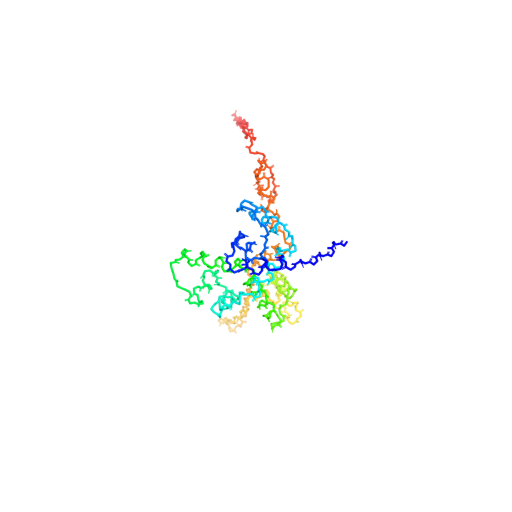-27.211 1.830 33.988 1.00 92.56 158 ASP A C 1
ATOM 1276 O O . ASP A 1 158 ? -26.667 1.283 34.955 1.00 92.56 158 ASP A O 1
ATOM 1280 N N . VAL A 1 159 ? -27.412 3.148 33.898 1.00 90.62 159 VAL A N 1
ATOM 1281 C CA . VAL A 1 159 ? -27.145 4.111 34.972 1.00 90.62 159 VAL A CA 1
ATOM 1282 C C . VAL A 1 159 ? -28.390 4.184 35.850 1.00 90.62 159 VAL A C 1
ATOM 1284 O O . VAL A 1 159 ? -29.451 4.607 35.389 1.00 90.62 159 VAL A O 1
ATOM 1287 N N . GLN A 1 160 ? -28.281 3.748 37.099 1.00 90.81 160 GLN A N 1
ATOM 1288 C CA . GLN A 1 160 ? -29.374 3.843 38.061 1.00 90.81 160 GLN A CA 1
ATOM 1289 C C . GLN A 1 160 ? -29.476 5.259 38.644 1.00 90.81 160 GLN A C 1
ATOM 1291 O O . GLN A 1 160 ? -28.550 6.067 38.552 1.00 90.81 160 GLN A O 1
ATOM 1296 N N . SER A 1 161 ? -30.613 5.569 39.269 1.00 89.00 161 SER A N 1
ATOM 1297 C CA . SER A 1 161 ? -30.880 6.884 39.870 1.00 89.00 161 SER A CA 1
ATOM 1298 C C . SER A 1 161 ? -29.933 7.248 41.017 1.00 89.00 161 SER A C 1
ATOM 1300 O O . SER A 1 161 ? -29.780 8.423 41.332 1.00 89.00 161 SER A O 1
ATOM 1302 N N . ASP A 1 162 ? -29.307 6.254 41.646 1.00 84.50 162 ASP A N 1
ATOM 1303 C CA . ASP A 1 162 ? -28.308 6.423 42.705 1.00 84.50 162 ASP A CA 1
ATOM 1304 C C . ASP A 1 162 ? -26.877 6.625 42.163 1.00 84.50 162 ASP A C 1
ATOM 1306 O O . ASP A 1 162 ? -25.928 6.756 42.936 1.00 84.50 162 ASP A O 1
ATOM 1310 N N . GLY A 1 163 ? -26.711 6.652 40.835 1.00 82.56 163 GLY A N 1
ATOM 1311 C CA . GLY A 1 163 ? -25.419 6.768 40.166 1.00 82.56 163 GLY A CA 1
ATOM 1312 C C . GLY A 1 163 ? -24.652 5.449 40.040 1.00 82.56 163 GLY A C 1
ATOM 1313 O O . GLY A 1 163 ? -23.519 5.459 39.553 1.00 82.56 163 GLY A O 1
ATOM 1314 N N . THR A 1 164 ? -25.229 4.312 40.444 1.00 84.75 164 THR A N 1
ATOM 1315 C CA . THR A 1 164 ? -24.609 2.999 40.233 1.00 84.75 164 THR A CA 1
ATOM 1316 C C . THR A 1 164 ? -24.744 2.545 38.777 1.00 84.75 164 THR A C 1
ATOM 1318 O O . THR A 1 164 ? -25.720 2.838 38.085 1.00 84.75 164 THR A O 1
ATOM 1321 N N . LEU A 1 165 ? -23.724 1.833 38.288 1.00 88.44 165 LEU A N 1
ATOM 1322 C CA . LEU A 1 165 ? -23.687 1.281 36.935 1.00 88.44 165 LEU A CA 1
ATOM 1323 C C . LEU A 1 165 ? -23.926 -0.224 36.986 1.00 88.44 165 LEU A C 1
ATOM 1325 O O . LEU A 1 165 ? -23.156 -0.959 37.607 1.00 88.44 165 LEU A O 1
ATOM 1329 N N . THR A 1 166 ? -24.941 -0.691 36.266 1.00 90.56 166 THR A N 1
ATOM 1330 C CA . THR A 1 166 ? -25.165 -2.125 36.043 1.00 90.56 166 THR A CA 1
ATOM 1331 C C . THR A 1 166 ? -24.842 -2.486 34.603 1.00 90.56 166 THR A C 1
ATOM 1333 O O . THR A 1 166 ? -25.386 -1.910 33.667 1.00 90.56 166 THR A O 1
ATOM 1336 N N . LEU A 1 167 ? -23.908 -3.419 34.411 1.00 93.06 167 LEU A N 1
ATOM 1337 C CA . LEU A 1 167 ? -23.501 -3.851 33.077 1.00 93.06 167 LEU A CA 1
ATOM 1338 C C . LEU A 1 167 ? -24.627 -4.664 32.428 1.00 93.06 167 LEU A C 1
ATOM 1340 O O . LEU A 1 167 ? -25.137 -5.613 33.029 1.00 93.06 167 LEU A O 1
ATOM 1344 N N . LYS A 1 168 ? -24.970 -4.337 31.180 1.00 94.88 168 LYS A N 1
ATOM 1345 C CA . LYS A 1 168 ? -25.870 -5.169 30.373 1.00 94.88 168 LYS A CA 1
ATOM 1346 C C . LYS A 1 168 ? -25.216 -6.520 30.088 1.00 94.88 168 LYS A C 1
ATOM 1348 O O . LYS A 1 168 ? -23.994 -6.662 30.099 1.00 94.88 168 LYS A O 1
ATOM 1353 N N . ASP A 1 169 ? -26.034 -7.528 29.796 1.00 95.50 169 ASP A N 1
ATOM 1354 C CA . ASP A 1 169 ? -25.534 -8.854 29.428 1.00 95.50 169 ASP A CA 1
ATOM 1355 C C . ASP A 1 169 ? -24.724 -8.783 28.122 1.00 95.50 169 ASP A C 1
ATOM 1357 O O . ASP A 1 169 ? -25.282 -8.683 27.025 1.00 95.50 169 ASP A O 1
ATOM 1361 N N . LEU A 1 170 ? -23.396 -8.867 28.247 1.00 93.94 170 LEU A N 1
ATOM 1362 C CA . LEU A 1 170 ? -22.460 -8.768 27.126 1.00 93.94 170 LEU A CA 1
ATOM 1363 C C . LEU A 1 170 ? -22.702 -9.831 26.048 1.00 93.94 170 LEU A C 1
ATOM 1365 O O . LEU A 1 170 ? -22.364 -9.601 24.891 1.00 93.94 170 LEU A O 1
ATOM 1369 N N . LYS A 1 171 ? -23.300 -10.982 26.392 1.00 94.88 171 LYS A N 1
ATOM 1370 C CA . LYS A 1 171 ? -23.601 -12.042 25.415 1.00 94.88 171 LYS A CA 1
ATOM 1371 C C . LYS A 1 171 ? -24.772 -11.687 24.504 1.00 94.88 171 LYS A C 1
ATOM 1373 O O . LYS A 1 171 ? -24.892 -12.261 23.426 1.00 94.88 171 LYS A O 1
ATOM 1378 N N . LYS A 1 172 ? -25.643 -10.777 24.945 1.00 96.00 172 LYS A N 1
ATOM 1379 C CA . LYS A 1 172 ? -26.807 -10.307 24.182 1.00 96.00 172 LYS A CA 1
ATOM 1380 C C . LYS A 1 172 ? -26.503 -9.053 23.368 1.00 96.00 172 LYS A C 1
ATOM 1382 O O . LYS A 1 172 ? -27.280 -8.711 22.479 1.00 96.00 172 LYS A O 1
ATOM 1387 N N . LEU A 1 173 ? -25.402 -8.361 23.665 1.00 93.44 173 LEU A N 1
ATOM 1388 C CA . LEU A 1 173 ? -25.003 -7.167 22.931 1.00 93.44 173 LEU A CA 1
ATOM 1389 C C . LEU A 1 173 ? -24.400 -7.534 21.564 1.00 93.44 173 LEU A C 1
ATOM 1391 O O . LEU A 1 173 ? -23.664 -8.518 21.453 1.00 93.44 173 LEU A O 1
ATOM 1395 N N . PRO A 1 174 ? -24.660 -6.731 20.515 1.00 93.69 174 PRO A N 1
ATOM 1396 C CA . PRO A 1 174 ? -23.969 -6.870 19.242 1.00 93.69 174 PRO A CA 1
ATOM 1397 C C . PRO A 1 174 ? -22.449 -6.806 19.412 1.00 93.69 174 PRO A C 1
ATOM 1399 O O . PRO A 1 174 ? -21.931 -6.018 20.207 1.00 93.69 174 PRO A O 1
ATOM 1402 N N . ARG A 1 175 ? -21.724 -7.594 18.610 1.00 90.25 175 ARG A N 1
ATOM 1403 C CA . ARG A 1 175 ? -20.263 -7.738 18.714 1.00 90.25 175 ARG A CA 1
ATOM 1404 C C . ARG A 1 175 ? -19.519 -6.399 18.671 1.00 90.25 175 ARG A C 1
ATOM 1406 O O . ARG A 1 175 ? -18.602 -6.208 19.462 1.00 90.25 175 ARG A O 1
ATOM 1413 N N . TYR A 1 176 ? -19.924 -5.471 17.802 1.00 89.38 176 TYR A N 1
ATOM 1414 C CA . TYR A 1 176 ? -19.274 -4.160 17.686 1.00 89.38 176 TYR A CA 1
ATOM 1415 C C . TYR A 1 176 ? -19.398 -3.318 18.969 1.00 89.38 176 TYR A C 1
ATOM 1417 O O . TYR A 1 176 ? -18.466 -2.597 19.305 1.00 89.38 176 TYR A O 1
ATOM 1425 N N . LYS A 1 177 ? -20.485 -3.461 19.747 1.00 92.81 177 LYS A N 1
ATOM 1426 C CA . LYS A 1 177 ? -20.635 -2.757 21.034 1.00 92.81 177 LYS A CA 1
ATOM 1427 C C . LYS A 1 177 ? -19.665 -3.278 22.081 1.00 92.81 177 LYS A C 1
ATOM 1429 O O . LYS A 1 177 ? -19.041 -2.506 22.799 1.00 92.81 177 LYS A O 1
ATOM 1434 N N . VAL A 1 178 ? -19.504 -4.599 22.122 1.00 92.94 178 VAL A N 1
ATOM 1435 C CA . VAL A 1 178 ? -18.560 -5.262 23.029 1.00 92.94 178 VAL A CA 1
ATOM 1436 C C . VAL A 1 178 ? -17.118 -4.890 22.675 1.00 92.94 178 VAL A C 1
ATOM 1438 O O . VAL A 1 178 ? -16.329 -4.616 23.572 1.00 92.94 178 VAL A O 1
ATOM 1441 N N . LEU A 1 179 ? -16.786 -4.813 21.381 1.00 89.56 179 LEU A N 1
ATOM 1442 C CA . LEU A 1 179 ? -15.470 -4.362 20.908 1.00 89.56 179 LEU A CA 1
ATOM 1443 C C . LEU A 1 179 ? -15.153 -2.906 21.285 1.00 89.56 179 LEU A C 1
ATOM 1445 O O . LEU A 1 179 ? -13.982 -2.545 21.355 1.00 89.56 179 LEU A O 1
ATOM 1449 N N . GLY A 1 180 ? -16.171 -2.080 21.546 1.00 90.44 180 GLY A N 1
ATOM 1450 C CA . GLY A 1 180 ? -15.995 -0.692 21.980 1.00 90.44 180 GLY A CA 1
ATOM 1451 C C . GLY A 1 180 ? -15.475 -0.570 23.413 1.00 90.44 180 GLY A C 1
ATOM 1452 O O . GLY A 1 180 ? -14.959 0.480 23.797 1.00 90.44 180 GLY A O 1
ATOM 1453 N N . ILE A 1 181 ? -15.562 -1.640 24.209 1.00 92.88 181 ILE A N 1
ATOM 1454 C CA . ILE A 1 181 ? -15.111 -1.663 25.599 1.00 92.88 181 ILE A CA 1
ATOM 1455 C C . ILE A 1 181 ? -13.607 -1.951 25.645 1.00 92.88 181 ILE A C 1
ATOM 1457 O O . ILE A 1 181 ? -13.156 -3.050 25.335 1.00 92.88 181 ILE A O 1
ATOM 1461 N N . LYS A 1 182 ? -12.828 -0.963 26.089 1.00 94.19 182 LYS A N 1
ATOM 1462 C CA . LYS A 1 182 ? -11.370 -1.053 26.241 1.00 94.19 182 LYS A CA 1
ATOM 1463 C C . LYS A 1 182 ? -10.970 -1.753 27.538 1.00 94.19 182 LYS A C 1
ATOM 1465 O O . LYS A 1 182 ? -10.001 -2.504 27.565 1.00 94.19 182 LYS A O 1
ATOM 1470 N N . GLU A 1 183 ? -11.679 -1.469 28.629 1.00 94.81 183 GLU A N 1
ATOM 1471 C CA . GLU A 1 183 ? -11.359 -1.992 29.959 1.00 94.81 183 GLU A CA 1
ATOM 1472 C C . GLU A 1 183 ? -12.614 -2.044 30.837 1.00 94.81 183 GLU A C 1
ATOM 1474 O O . GLU A 1 183 ? -13.398 -1.094 30.859 1.00 94.81 183 GLU A O 1
ATOM 1479 N N . ILE A 1 184 ? -12.771 -3.126 31.603 1.00 94.94 184 ILE A N 1
ATOM 1480 C CA . ILE A 1 184 ? -13.760 -3.242 32.679 1.00 94.94 184 ILE A CA 1
ATOM 1481 C C . ILE A 1 184 ? -12.987 -3.530 33.965 1.00 94.94 184 ILE A C 1
ATOM 1483 O O . ILE A 1 184 ? -12.289 -4.538 34.056 1.00 94.94 184 ILE A O 1
ATOM 1487 N N . SER A 1 185 ? -13.104 -2.650 34.953 1.00 94.00 185 SER A N 1
ATOM 1488 C CA . SER A 1 185 ? -12.487 -2.800 36.270 1.00 94.00 185 SER A CA 1
ATOM 1489 C C . SER A 1 185 ? -13.575 -2.803 37.338 1.00 94.00 185 SER A C 1
ATOM 1491 O O . SER A 1 185 ? -14.455 -1.945 37.341 1.00 94.00 185 SER A O 1
ATOM 1493 N N . CYS A 1 186 ? -13.532 -3.793 38.225 1.00 93.12 186 CYS A N 1
ATOM 1494 C CA . CYS A 1 186 ? -14.487 -3.971 39.308 1.00 93.12 186 CYS A CA 1
ATOM 1495 C C . CYS A 1 186 ? -13.721 -3.947 40.629 1.00 93.12 186 CYS A C 1
ATOM 1497 O O . CYS A 1 186 ? -12.969 -4.874 40.922 1.00 93.12 186 CYS A O 1
ATOM 1499 N N . ASN A 1 187 ? -13.911 -2.893 41.417 1.00 92.06 187 ASN A N 1
ATOM 1500 C CA . ASN A 1 187 ? -13.270 -2.742 42.718 1.00 92.06 187 ASN A CA 1
ATOM 1501 C C . ASN A 1 187 ? -14.321 -2.866 43.814 1.00 92.06 187 ASN A C 1
ATOM 1503 O O . ASN A 1 187 ? -15.282 -2.099 43.838 1.00 92.06 187 ASN A O 1
ATOM 1507 N N . THR A 1 188 ? -14.118 -3.810 44.728 1.00 92.94 188 THR A N 1
ATOM 1508 C CA . THR A 1 188 ? -14.955 -3.961 45.922 1.00 92.94 188 THR A CA 1
ATOM 1509 C C . THR A 1 188 ? -14.244 -3.288 47.089 1.00 92.94 188 THR A C 1
ATOM 1511 O O . THR A 1 188 ? -13.130 -3.681 47.430 1.00 92.94 188 THR A O 1
ATOM 1514 N N . SER A 1 189 ? -14.854 -2.263 47.674 1.00 89.94 189 SER A N 1
ATOM 1515 C CA . SER A 1 189 ? -14.407 -1.638 48.918 1.00 89.94 189 SER A CA 1
ATOM 1516 C C . SER A 1 189 ? -15.361 -2.000 50.052 1.00 89.94 189 SER A C 1
ATOM 1518 O O . SER A 1 189 ? -16.533 -2.274 49.816 1.00 89.94 189 SER A O 1
ATOM 1520 N N . TYR A 1 190 ? -14.863 -2.024 51.283 1.00 91.06 190 TYR A N 1
ATOM 1521 C CA . TYR A 1 190 ? -15.672 -2.273 52.476 1.00 91.06 190 TYR A CA 1
ATOM 1522 C C . TYR A 1 190 ? -15.756 -0.975 53.281 1.00 91.06 190 TYR A C 1
ATOM 1524 O O . TYR A 1 190 ? -14.734 -0.312 53.466 1.00 91.06 190 TYR A O 1
ATOM 1532 N N . SER A 1 191 ? -16.956 -0.582 53.712 1.00 87.56 191 SER A N 1
ATOM 1533 C CA . SER A 1 191 ? -17.134 0.529 54.651 1.00 87.56 191 SER A CA 1
ATOM 1534 C C . SER A 1 191 ? -16.667 0.126 56.055 1.00 87.56 191 SER A C 1
ATOM 1536 O O . SER A 1 191 ? -16.531 -1.061 56.356 1.00 87.56 191 SER A O 1
ATOM 1538 N N . GLU A 1 192 ? -16.443 1.106 56.936 1.00 87.94 192 GLU A N 1
ATOM 1539 C CA . GLU A 1 192 ? -16.109 0.860 58.352 1.00 87.94 192 GLU A CA 1
ATOM 1540 C C . GLU A 1 192 ? -17.195 0.049 59.085 1.00 87.94 192 GLU A C 1
ATOM 1542 O O . GLU A 1 192 ? -16.907 -0.640 60.060 1.00 87.94 192 GLU A O 1
ATOM 1547 N N . GLU A 1 193 ? -18.426 0.064 58.568 1.00 86.88 193 GLU A N 1
ATOM 1548 C CA . GLU A 1 193 ? -19.576 -0.693 59.075 1.00 86.88 193 GLU A CA 1
ATOM 1549 C C . GLU A 1 193 ? -19.675 -2.113 58.481 1.00 86.88 193 GLU A C 1
ATOM 1551 O O . GLU A 1 193 ? -20.584 -2.871 58.812 1.00 86.88 193 GLU A O 1
ATOM 1556 N N . GLY A 1 194 ? -18.730 -2.506 57.617 1.00 89.06 194 GLY A N 1
ATOM 1557 C CA . GLY A 1 194 ? -18.669 -3.833 57.000 1.00 89.06 194 GLY A CA 1
ATOM 1558 C C . GLY A 1 194 ? -19.499 -3.992 55.722 1.00 89.06 194 GLY A C 1
ATOM 1559 O O . GLY A 1 194 ? -19.542 -5.088 55.161 1.00 89.06 194 GLY A O 1
ATOM 1560 N N . GLU A 1 195 ? -20.128 -2.926 55.219 1.00 87.06 195 GLU A N 1
ATOM 1561 C CA . GLU A 1 195 ? -20.881 -2.978 53.963 1.00 87.06 195 GLU A CA 1
ATOM 1562 C C . GLU A 1 195 ? -19.937 -2.992 52.754 1.00 87.06 195 GLU A C 1
ATOM 1564 O O . GLU A 1 195 ? -19.078 -2.122 52.597 1.00 87.06 195 GLU A O 1
ATOM 1569 N N . ALA A 1 196 ? -20.110 -3.969 51.863 1.00 86.19 196 ALA A N 1
ATOM 1570 C CA . ALA A 1 196 ? -19.358 -4.040 50.617 1.00 86.19 196 ALA A CA 1
ATOM 1571 C C . ALA A 1 196 ? -19.958 -3.089 49.567 1.00 86.19 196 ALA A C 1
ATOM 1573 O O . ALA A 1 196 ? -21.099 -3.259 49.139 1.00 86.19 196 ALA A O 1
ATOM 1574 N N . ARG A 1 197 ? -19.171 -2.120 49.095 1.00 84.44 197 ARG A N 1
ATOM 1575 C CA . ARG A 1 197 ? -19.476 -1.285 47.929 1.00 84.44 197 ARG A CA 1
ATOM 1576 C C . ARG A 1 197 ? -18.702 -1.787 46.720 1.00 84.44 197 ARG A C 1
ATOM 1578 O O . ARG A 1 197 ? -17.474 -1.789 46.701 1.00 84.44 197 ARG A O 1
ATOM 1585 N N . VAL A 1 198 ? -19.427 -2.186 45.682 1.00 86.81 198 VAL A N 1
ATOM 1586 C CA . VAL A 1 198 ? -18.838 -2.570 44.397 1.00 86.81 198 VAL A CA 1
ATOM 1587 C C . VAL A 1 198 ? -18.847 -1.353 43.479 1.00 86.81 198 VAL A C 1
ATOM 1589 O O . VAL A 1 198 ? -19.901 -0.817 43.154 1.00 86.81 198 VAL A O 1
ATOM 1592 N N . SER A 1 199 ? -17.667 -0.912 43.058 1.00 86.00 199 SER A N 1
ATOM 1593 C CA . SER A 1 199 ? -17.489 0.156 42.076 1.00 86.00 199 SER A CA 1
ATOM 1594 C C . SER A 1 199 ? -17.067 -0.439 40.736 1.00 86.00 199 SER A C 1
ATOM 1596 O O . SER A 1 199 ? -16.058 -1.142 40.634 1.00 86.00 199 SER A O 1
ATOM 1598 N N . LEU A 1 200 ? -17.862 -0.171 39.701 1.00 91.50 200 LEU A N 1
ATOM 1599 C CA . LEU A 1 200 ? -17.597 -0.603 38.334 1.00 91.50 200 LEU A CA 1
ATOM 1600 C C . LEU A 1 200 ? -17.063 0.580 37.527 1.00 91.50 200 LEU A C 1
ATOM 1602 O O . LEU A 1 200 ? -17.706 1.622 37.427 1.00 91.50 200 LEU A O 1
ATOM 1606 N N . LYS A 1 201 ? -15.891 0.410 36.921 1.00 92.00 201 LYS A N 1
ATOM 1607 C CA . LYS A 1 201 ? -15.281 1.371 36.006 1.00 92.00 201 LYS A CA 1
ATOM 1608 C C . LYS A 1 201 ? -15.202 0.752 34.620 1.00 92.00 201 LYS A C 1
ATOM 1610 O O . LYS A 1 201 ? -14.510 -0.243 34.422 1.00 92.00 201 LYS A O 1
ATOM 1615 N N . ILE A 1 202 ? -15.878 1.371 33.660 1.00 93.00 202 ILE A N 1
ATOM 1616 C CA . ILE A 1 202 ? -15.852 0.973 32.251 1.00 93.00 202 ILE A CA 1
ATOM 1617 C C . ILE A 1 202 ? -15.085 2.051 31.488 1.00 93.00 202 ILE A C 1
ATOM 1619 O O . ILE A 1 202 ? -15.422 3.230 31.578 1.00 93.00 202 ILE A O 1
ATOM 1623 N N . LYS A 1 203 ? -14.042 1.664 30.752 1.00 93.38 203 LYS A N 1
ATOM 1624 C CA . LYS A 1 203 ? -13.382 2.540 29.777 1.00 93.38 203 LYS A CA 1
ATOM 1625 C C . LYS A 1 203 ? -13.740 2.070 28.379 1.00 93.38 203 LYS A C 1
ATOM 1627 O O . LYS A 1 203 ? -13.580 0.891 28.065 1.00 93.38 203 LYS A O 1
ATOM 1632 N N . LEU A 1 204 ? -14.171 3.000 27.541 1.00 92.56 204 LEU A N 1
ATOM 1633 C CA . LEU A 1 204 ? -14.415 2.760 26.124 1.00 92.56 204 LEU A CA 1
ATOM 1634 C C . LEU A 1 204 ? -13.169 3.120 25.308 1.00 92.56 204 LEU A C 1
ATOM 1636 O O . LEU A 1 204 ? -12.277 3.831 25.784 1.00 92.56 204 LEU A O 1
ATOM 1640 N N . HIS A 1 205 ? -13.073 2.587 24.096 1.00 87.75 205 HIS A N 1
ATOM 1641 C CA .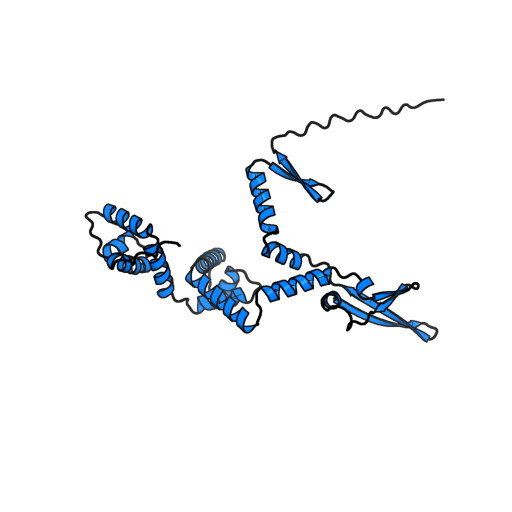 HIS A 1 205 ? -12.080 3.044 23.136 1.00 87.75 205 HIS A CA 1
ATOM 1642 C C . HIS A 1 205 ? -12.343 4.510 22.772 1.00 87.75 205 HIS A C 1
ATOM 1644 O O . HIS A 1 205 ? -13.483 4.927 22.597 1.00 87.75 205 HIS A O 1
ATOM 1650 N N . GLU A 1 206 ? -11.273 5.295 22.656 1.00 85.19 206 GLU A N 1
ATOM 1651 C CA . GLU A 1 206 ? -11.366 6.644 22.101 1.00 85.19 206 GLU A CA 1
ATOM 1652 C C . GLU A 1 206 ? -11.826 6.571 20.642 1.00 85.19 206 GLU A C 1
ATOM 1654 O O . GLU A 1 206 ? -11.543 5.593 19.939 1.00 85.19 206 GLU A O 1
ATOM 1659 N N . ARG A 1 207 ? -12.514 7.623 20.183 1.00 78.50 207 ARG A N 1
ATOM 1660 C CA . ARG A 1 207 ? -12.947 7.750 18.789 1.00 78.50 207 ARG A CA 1
ATOM 1661 C C . ARG A 1 207 ? -11.734 7.666 17.871 1.00 78.50 207 ARG A C 1
ATOM 1663 O O . ARG A 1 207 ? -10.950 8.607 17.764 1.00 78.50 207 ARG A O 1
ATOM 1670 N N . ASN A 1 208 ? -11.563 6.520 17.217 1.00 73.81 208 ASN A N 1
ATOM 1671 C CA . ASN A 1 208 ? -10.433 6.308 16.332 1.00 73.81 208 ASN A CA 1
ATOM 1672 C C . ASN A 1 208 ? -10.796 6.732 14.908 1.00 73.81 208 ASN A C 1
ATOM 1674 O O . ASN A 1 208 ? -11.190 5.915 14.072 1.00 73.81 208 ASN A O 1
ATOM 1678 N N . ASN A 1 209 ? -10.579 8.013 14.614 1.00 76.44 209 ASN A N 1
ATOM 1679 C CA . ASN A 1 209 ? -10.791 8.580 13.280 1.00 76.44 209 ASN A CA 1
ATOM 1680 C C . ASN A 1 209 ? -9.911 7.929 12.194 1.00 76.44 209 ASN A C 1
ATOM 1682 O O . ASN A 1 209 ? -10.179 8.102 11.005 1.00 76.44 209 ASN A O 1
ATOM 1686 N N . THR A 1 210 ? -8.885 7.150 12.561 1.00 81.56 210 THR A N 1
ATOM 1687 C CA . THR A 1 210 ? -7.989 6.481 11.603 1.00 81.56 210 THR A CA 1
ATOM 1688 C C . THR A 1 210 ? -8.723 5.442 10.767 1.00 81.56 210 THR A C 1
ATOM 1690 O O . THR A 1 210 ? -8.535 5.399 9.553 1.00 81.56 210 THR A O 1
ATOM 1693 N N . ALA A 1 211 ? -9.575 4.616 11.385 1.00 84.00 211 ALA A N 1
ATOM 1694 C CA . ALA A 1 211 ? -10.315 3.578 10.668 1.00 84.00 211 ALA A CA 1
ATOM 1695 C C . ALA A 1 211 ? -11.300 4.204 9.670 1.00 84.00 211 ALA A C 1
ATOM 1697 O O . ALA A 1 211 ? -11.327 3.822 8.499 1.00 84.00 211 ALA A O 1
ATOM 1698 N N . LEU A 1 212 ? -12.019 5.244 10.103 1.00 82.31 212 LEU A N 1
ATOM 1699 C CA . LEU A 1 212 ? -12.917 6.010 9.243 1.00 82.31 212 LEU A CA 1
ATOM 1700 C C . LEU A 1 212 ? -12.157 6.683 8.092 1.00 82.31 212 LEU A C 1
ATOM 1702 O O . LEU A 1 212 ? -12.579 6.591 6.945 1.00 82.31 212 LEU A O 1
ATOM 1706 N N . SER A 1 213 ? -10.995 7.278 8.371 1.00 80.44 213 SER A N 1
ATOM 1707 C CA . SER A 1 213 ? -10.135 7.893 7.350 1.00 80.44 213 SER A CA 1
ATOM 1708 C C . SER A 1 213 ? -9.616 6.875 6.331 1.00 80.44 213 SER A C 1
ATOM 1710 O O . SER A 1 213 ? -9.495 7.192 5.148 1.00 80.44 213 SER A O 1
ATOM 1712 N N . LEU A 1 214 ? -9.306 5.647 6.761 1.00 82.81 214 LEU A N 1
ATOM 1713 C CA . LEU A 1 214 ? -8.892 4.564 5.866 1.00 82.81 214 LEU A CA 1
ATOM 1714 C C . LEU A 1 214 ? -10.034 4.133 4.942 1.00 82.81 214 LEU A C 1
ATOM 1716 O O . LEU A 1 214 ? -9.801 3.975 3.744 1.00 82.81 214 LEU A O 1
ATOM 1720 N N . ILE A 1 215 ? -11.253 4.004 5.472 1.00 81.44 215 ILE A N 1
ATOM 1721 C CA . ILE A 1 215 ? -12.450 3.712 4.672 1.00 81.44 215 ILE A CA 1
ATOM 1722 C C . ILE A 1 215 ? -12.722 4.859 3.693 1.00 81.44 215 ILE A C 1
ATOM 1724 O O . ILE A 1 215 ? -12.852 4.611 2.498 1.00 81.44 215 ILE A O 1
ATOM 1728 N N . ALA A 1 216 ? -12.730 6.107 4.170 1.00 78.19 216 ALA A N 1
ATOM 1729 C CA . ALA A 1 216 ? -12.963 7.301 3.359 1.00 78.19 216 ALA A CA 1
ATOM 1730 C C . ALA A 1 216 ? -11.945 7.425 2.214 1.00 78.19 216 ALA A C 1
ATOM 1732 O O . ALA A 1 216 ? -12.310 7.717 1.077 1.00 78.19 216 ALA A O 1
ATOM 1733 N N . ARG A 1 217 ? -10.666 7.137 2.481 1.00 78.50 217 ARG A N 1
ATOM 1734 C CA . ARG A 1 217 ? -9.629 7.091 1.444 1.00 78.50 217 ARG A CA 1
ATOM 1735 C C . ARG A 1 217 ? -9.858 5.956 0.459 1.00 78.50 217 ARG A C 1
ATOM 1737 O O . ARG A 1 217 ? -9.661 6.144 -0.736 1.00 78.50 217 ARG A O 1
ATOM 1744 N N . HIS A 1 218 ? -10.250 4.786 0.953 1.00 80.62 218 HIS A N 1
ATOM 1745 C CA . HIS A 1 218 ? -10.484 3.622 0.114 1.00 80.62 218 HIS A CA 1
ATOM 1746 C C . HIS A 1 218 ? -11.631 3.844 -0.887 1.00 80.62 218 HIS A C 1
ATOM 1748 O O . HIS A 1 218 ? -11.481 3.502 -2.057 1.00 80.62 218 HIS A O 1
ATOM 1754 N N . ILE A 1 219 ? -12.729 4.469 -0.455 1.00 79.00 219 ILE A N 1
ATOM 1755 C CA . ILE A 1 219 ? -13.876 4.802 -1.320 1.00 79.00 219 ILE A CA 1
ATOM 1756 C C . ILE A 1 219 ? -13.658 6.069 -2.168 1.00 79.00 219 ILE A C 1
ATOM 1758 O O . ILE A 1 219 ? -14.546 6.455 -2.919 1.00 79.00 219 ILE A O 1
ATOM 1762 N N . GLY A 1 220 ? -12.500 6.729 -2.045 1.00 71.88 220 GLY A N 1
ATOM 1763 C CA . GLY A 1 220 ? -12.152 7.928 -2.816 1.00 71.88 220 GLY A CA 1
ATOM 1764 C C . GLY A 1 220 ? -12.681 9.253 -2.256 1.00 71.88 220 GLY A C 1
ATOM 1765 O O . GLY A 1 220 ? -12.440 10.299 -2.851 1.00 71.88 220 GLY A O 1
ATOM 1766 N N . PHE A 1 221 ? -13.322 9.252 -1.085 1.00 75.38 221 PHE A N 1
ATOM 1767 C CA . PHE A 1 221 ? -13.911 10.454 -0.480 1.00 75.38 221 PHE A CA 1
ATOM 1768 C C . PHE A 1 221 ? -12.861 11.526 -0.140 1.00 75.38 221 PHE A C 1
ATOM 1770 O O . PHE A 1 221 ? -13.132 12.718 -0.213 1.00 75.38 221 PHE A O 1
ATOM 1777 N N . THR A 1 222 ? -11.633 11.118 0.211 1.00 67.75 222 THR A N 1
ATOM 1778 C CA . THR A 1 222 ? -10.559 12.058 0.591 1.00 67.75 222 THR A CA 1
ATOM 1779 C C . THR A 1 222 ? -9.701 12.535 -0.582 1.00 67.75 222 THR A C 1
ATOM 1781 O O . THR A 1 222 ? -9.004 13.538 -0.455 1.00 67.75 222 THR A O 1
ATOM 1784 N N . SER A 1 223 ? -9.663 11.795 -1.696 1.00 62.66 223 SER A N 1
ATOM 1785 C CA . SER A 1 223 ? -8.846 12.166 -2.862 1.00 62.66 223 SER A CA 1
ATOM 1786 C C . SER A 1 223 ? -9.470 13.304 -3.657 1.00 62.66 223 SER A C 1
ATOM 1788 O O . SER A 1 223 ? -8.732 14.154 -4.154 1.00 62.66 223 SER A O 1
ATOM 1790 N N . ASP A 1 224 ? -10.801 13.354 -3.716 1.00 64.88 224 ASP A N 1
ATOM 1791 C CA . ASP A 1 224 ? -11.504 14.420 -4.426 1.00 64.88 224 ASP A CA 1
ATOM 1792 C C . ASP A 1 224 ? -11.415 15.753 -3.696 1.00 64.88 224 ASP A C 1
ATOM 1794 O O . ASP A 1 224 ? -11.308 16.773 -4.358 1.00 64.88 224 ASP A O 1
ATOM 1798 N N . TYR A 1 225 ? -11.348 15.776 -2.362 1.00 68.44 225 TYR A N 1
ATOM 1799 C CA . TYR A 1 225 ? -11.271 17.044 -1.635 1.00 68.44 225 TYR A CA 1
ATOM 1800 C C . TYR A 1 225 ? -9.975 17.808 -1.931 1.00 68.44 225 TYR A C 1
ATOM 1802 O O . TYR A 1 225 ? -10.019 18.937 -2.401 1.00 68.44 225 TYR A O 1
ATOM 1810 N N . ASN A 1 226 ? -8.807 17.180 -1.765 1.00 71.94 226 ASN A N 1
ATOM 1811 C CA . ASN A 1 226 ? -7.530 17.851 -2.037 1.00 71.94 226 ASN A CA 1
ATOM 1812 C C . ASN A 1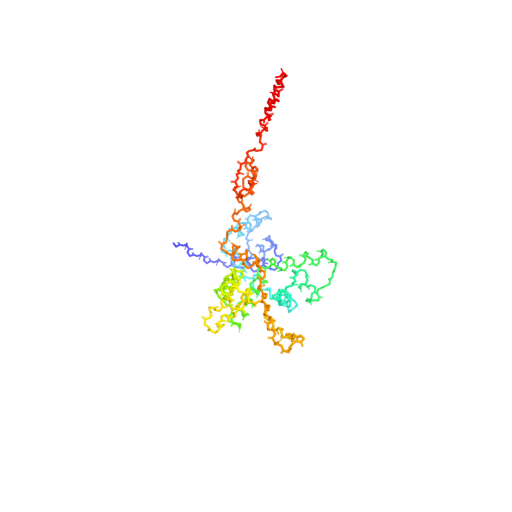 226 ? -7.299 18.099 -3.535 1.00 71.94 226 ASN A C 1
ATOM 1814 O O . ASN A 1 226 ? -6.678 19.092 -3.905 1.00 71.94 226 ASN A O 1
ATOM 1818 N N . ALA A 1 227 ? -7.783 17.213 -4.412 1.00 73.69 227 ALA A N 1
ATOM 1819 C CA . ALA A 1 227 ? -7.732 17.448 -5.853 1.00 73.69 227 ALA A CA 1
ATOM 1820 C C . ALA A 1 227 ? -8.651 18.610 -6.265 1.00 73.69 227 ALA A C 1
ATOM 1822 O O . ALA A 1 227 ? -8.246 19.436 -7.084 1.00 73.69 227 ALA A O 1
ATOM 1823 N N . ALA A 1 228 ? -9.840 18.718 -5.668 1.00 73.25 228 ALA A N 1
ATOM 1824 C CA . ALA A 1 228 ? -10.757 19.835 -5.861 1.00 73.25 228 ALA A CA 1
ATOM 1825 C C . ALA A 1 228 ? -10.179 21.135 -5.295 1.00 73.25 228 ALA A C 1
ATOM 1827 O O . ALA A 1 228 ? -10.171 22.127 -6.014 1.00 73.25 228 ALA A O 1
ATOM 1828 N N . LEU A 1 229 ? -9.600 21.120 -4.089 1.00 80.38 229 LEU A N 1
ATOM 1829 C CA . LEU A 1 229 ? -8.886 22.260 -3.504 1.00 80.38 229 LEU A CA 1
ATOM 1830 C C . LEU A 1 229 ? -7.748 22.734 -4.410 1.00 80.38 229 LEU A C 1
ATOM 1832 O O . LEU A 1 229 ? -7.693 23.906 -4.760 1.00 80.38 229 LEU A O 1
ATOM 1836 N N . ASN A 1 230 ? -6.884 21.823 -4.867 1.00 80.19 230 ASN A N 1
ATOM 1837 C CA . ASN A 1 230 ? -5.794 22.158 -5.787 1.00 80.19 230 ASN A CA 1
ATOM 1838 C C . ASN A 1 230 ? -6.309 22.685 -7.133 1.00 80.19 230 ASN A C 1
ATOM 1840 O O . ASN A 1 230 ? -5.669 23.530 -7.757 1.00 80.19 230 ASN A O 1
ATOM 1844 N N . THR A 1 231 ? -7.457 22.187 -7.597 1.00 80.12 231 THR A N 1
ATOM 1845 C CA . THR A 1 231 ? -8.103 22.686 -8.815 1.00 80.12 231 THR A CA 1
ATOM 1846 C C . THR A 1 231 ? -8.630 24.102 -8.593 1.00 80.12 231 THR A C 1
ATOM 1848 O O . THR A 1 231 ? -8.341 24.975 -9.402 1.00 80.12 231 THR A O 1
ATOM 1851 N N . LEU A 1 232 ? -9.322 24.362 -7.483 1.00 83.06 232 LEU A N 1
ATOM 1852 C CA . LEU A 1 232 ? -9.827 25.685 -7.106 1.00 83.06 232 LEU A CA 1
ATOM 1853 C C . LEU A 1 232 ? -8.687 26.698 -6.934 1.00 83.06 232 LEU A C 1
ATOM 1855 O O . LEU A 1 232 ? -8.725 27.756 -7.558 1.00 83.06 232 LEU A O 1
ATOM 1859 N N . HIS A 1 233 ? -7.619 26.321 -6.226 1.00 84.38 233 HIS A N 1
ATOM 1860 C CA . HIS A 1 233 ? -6.394 27.117 -6.091 1.00 84.38 233 HIS A CA 1
ATOM 1861 C C . HIS A 1 233 ? -5.764 27.433 -7.453 1.00 84.38 233 HIS A C 1
ATOM 1863 O O . HIS A 1 233 ? -5.406 28.577 -7.721 1.00 84.38 233 HIS A O 1
ATOM 1869 N N . LYS A 1 234 ? -5.689 26.455 -8.368 1.00 86.69 234 LYS A N 1
ATOM 1870 C CA . LYS A 1 234 ? -5.191 26.669 -9.739 1.00 86.69 234 LYS A CA 1
ATOM 1871 C C . LYS A 1 234 ? -6.037 27.675 -10.531 1.00 86.69 234 LYS A C 1
ATOM 1873 O O . LYS A 1 234 ? -5.504 28.336 -11.419 1.00 86.69 234 LYS A O 1
ATOM 1878 N N . TYR A 1 235 ? -7.329 27.781 -10.229 1.00 87.94 235 TYR A N 1
ATOM 1879 C CA . TYR A 1 235 ? -8.241 28.759 -10.827 1.00 87.94 235 TYR A CA 1
ATOM 1880 C C . TYR A 1 235 ? -8.341 30.068 -10.031 1.00 87.94 235 TYR A C 1
ATOM 1882 O O . TYR A 1 235 ? -9.212 30.880 -10.326 1.00 87.94 235 TYR A O 1
ATOM 1890 N N . GLY A 1 236 ? -7.450 30.299 -9.061 1.00 90.69 236 GLY A N 1
ATOM 1891 C CA . GLY A 1 236 ? -7.405 31.548 -8.305 1.00 90.69 236 GLY A CA 1
ATOM 1892 C C . GLY A 1 236 ? -8.497 31.665 -7.245 1.00 90.69 236 GLY A C 1
ATOM 1893 O O . GLY A 1 236 ? -8.860 32.779 -6.887 1.00 90.69 236 GLY A O 1
ATOM 1894 N N . TYR A 1 237 ? -9.014 30.548 -6.735 1.00 88.94 237 TYR A N 1
ATOM 1895 C CA . TYR A 1 237 ? -9.915 30.531 -5.586 1.00 88.94 237 TYR A CA 1
ATOM 1896 C C . TYR A 1 237 ? -9.190 29.997 -4.356 1.00 88.94 237 TYR A C 1
ATOM 1898 O O . TYR A 1 237 ? -8.622 28.908 -4.407 1.00 88.94 237 TYR A O 1
ATOM 1906 N N . ASP A 1 238 ? -9.258 30.729 -3.252 1.00 91.00 238 ASP A N 1
ATOM 1907 C CA . ASP A 1 238 ? -8.901 30.238 -1.930 1.00 91.00 238 ASP A CA 1
ATOM 1908 C C . ASP A 1 238 ? -10.128 29.633 -1.243 1.00 91.00 238 ASP A C 1
ATOM 1910 O O . ASP A 1 238 ? -11.250 30.105 -1.427 1.00 91.00 238 ASP A O 1
ATOM 1914 N N . VAL A 1 239 ? -9.939 28.562 -0.480 1.00 87.69 239 VAL A N 1
ATOM 1915 C CA . VAL A 1 239 ? -11.044 27.819 0.131 1.00 87.69 239 VAL A CA 1
ATOM 1916 C C . VAL A 1 239 ? -10.963 27.973 1.638 1.00 87.69 239 VAL A C 1
ATOM 1918 O O . VAL A 1 239 ? -9.977 27.567 2.248 1.00 87.69 239 VAL A O 1
ATOM 1921 N N . GLN A 1 240 ? -12.004 28.560 2.222 1.00 89.44 240 GLN A N 1
ATOM 1922 C CA . GLN A 1 240 ? -12.090 28.847 3.650 1.00 89.44 240 GLN A CA 1
ATOM 1923 C C . GLN A 1 240 ? -13.203 28.013 4.289 1.00 89.44 240 GLN A C 1
ATOM 1925 O O . GLN A 1 240 ? -14.241 27.752 3.674 1.00 89.44 240 GLN A O 1
ATOM 1930 N N . GLU A 1 241 ? -12.952 27.569 5.518 1.00 87.12 241 GLU A N 1
ATOM 1931 C CA . GLU A 1 241 ? -13.900 26.836 6.355 1.00 87.12 241 GLU A CA 1
ATOM 1932 C C . GLU A 1 241 ? -14.473 27.811 7.390 1.00 87.12 241 GLU A C 1
ATOM 1934 O O . GLU A 1 241 ? -13.726 28.460 8.123 1.00 87.12 241 GLU A O 1
ATOM 1939 N N . ASN A 1 242 ? -15.795 27.957 7.401 1.00 88.19 242 ASN A N 1
ATOM 1940 C CA . ASN A 1 242 ? -16.527 28.759 8.377 1.00 88.19 242 ASN A CA 1
ATOM 1941 C C . ASN A 1 242 ? -16.532 28.081 9.756 1.00 88.19 242 ASN A C 1
ATOM 1943 O O . ASN A 1 242 ? -16.294 26.881 9.883 1.00 88.19 242 ASN A O 1
ATOM 1947 N N . GLU A 1 243 ? -16.905 28.832 10.796 1.00 85.31 243 GLU A N 1
ATOM 1948 C CA . GLU A 1 243 ? -17.050 28.308 12.166 1.00 85.31 243 GLU A CA 1
ATOM 1949 C C . GLU A 1 243 ? -18.091 27.177 12.286 1.00 85.31 243 GLU A C 1
ATOM 1951 O O . GLU A 1 243 ? -18.017 26.359 13.203 1.00 85.31 243 GLU A O 1
ATOM 1956 N N . ASP A 1 244 ? -19.043 27.097 11.353 1.00 73.88 244 ASP A N 1
ATOM 1957 C CA . ASP A 1 244 ? -20.059 26.041 11.276 1.00 73.88 244 ASP A CA 1
ATOM 1958 C C . ASP A 1 244 ? -19.604 24.795 10.484 1.00 73.88 244 ASP A C 1
ATOM 1960 O O . ASP A 1 244 ? -20.373 23.841 10.337 1.00 73.88 244 ASP A O 1
ATOM 1964 N N . GLY A 1 245 ? -18.366 24.788 9.974 1.00 75.44 245 GLY A N 1
ATOM 1965 C CA . GLY A 1 245 ? -17.806 23.722 9.139 1.00 75.44 245 GLY A CA 1
ATOM 1966 C C . GLY A 1 245 ? -18.269 23.753 7.678 1.00 75.44 245 GLY A C 1
ATOM 1967 O O . GLY A 1 245 ? -17.973 22.827 6.918 1.00 75.44 245 GLY A O 1
ATOM 1968 N N . SER A 1 246 ? -19.011 24.785 7.256 1.00 72.88 246 SER A N 1
ATOM 1969 C CA . SER A 1 246 ? -19.313 25.000 5.841 1.00 72.88 246 SER A CA 1
ATOM 1970 C C . SER A 1 246 ? -18.090 25.551 5.104 1.00 72.88 246 SER A C 1
ATOM 1972 O O . SER A 1 246 ? -17.280 26.289 5.658 1.00 72.88 246 SER A O 1
ATOM 1974 N N . ILE A 1 247 ? -17.938 25.174 3.836 1.00 80.12 247 ILE A N 1
ATOM 1975 C CA . ILE A 1 247 ? -16.765 25.517 3.028 1.00 80.12 247 ILE A CA 1
ATOM 1976 C C . ILE A 1 247 ? -17.205 26.433 1.888 1.00 80.12 247 ILE A C 1
ATOM 1978 O O . ILE A 1 247 ? -18.139 26.098 1.155 1.00 80.12 247 ILE A O 1
ATOM 1982 N N . TYR A 1 248 ? -16.516 27.558 1.701 1.00 85.25 248 TYR A N 1
ATOM 1983 C CA . TYR A 1 248 ? -16.724 28.454 0.562 1.00 85.25 248 TYR A CA 1
ATOM 1984 C C . TYR A 1 248 ? -15.407 28.765 -0.150 1.00 85.25 248 TYR A C 1
ATOM 1986 O O . TYR A 1 248 ? -14.329 28.744 0.440 1.00 85.25 248 TYR A O 1
ATOM 1994 N N . ALA A 1 249 ? -15.503 29.036 -1.451 1.00 87.75 249 ALA A N 1
ATOM 1995 C CA . ALA A 1 249 ? -14.371 29.383 -2.299 1.00 87.75 249 ALA A CA 1
ATOM 1996 C C . ALA A 1 249 ? -14.426 30.880 -2.642 1.00 87.75 249 ALA A C 1
ATOM 1998 O O . ALA A 1 249 ? -15.404 31.341 -3.235 1.00 87.75 249 ALA A O 1
ATOM 1999 N N . ARG A 1 250 ? -13.388 31.639 -2.286 1.00 89.31 250 ARG A N 1
ATOM 2000 C CA . ARG A 1 250 ? -13.258 33.078 -2.541 1.00 89.31 250 ARG A CA 1
ATOM 2001 C C . ARG A 1 250 ? -12.173 33.331 -3.599 1.00 89.31 250 ARG A C 1
ATOM 2003 O O . ARG A 1 250 ? -11.079 32.801 -3.454 1.00 89.31 250 ARG A O 1
ATOM 2010 N N . PRO A 1 251 ? -12.425 34.125 -4.652 1.00 89.06 251 PRO A N 1
ATOM 2011 C CA . PRO A 1 251 ? -11.381 34.545 -5.590 1.00 89.06 251 PRO A CA 1
ATOM 2012 C C . PRO A 1 251 ? -10.242 35.304 -4.883 1.00 89.06 251 PRO A C 1
ATOM 2014 O O . PRO A 1 251 ? -10.522 36.140 -4.025 1.00 89.06 251 PRO A O 1
ATOM 2017 N N . PHE A 1 252 ? -8.987 35.071 -5.275 1.00 82.75 252 PHE A N 1
ATOM 2018 C CA . PHE A 1 252 ? -7.794 35.733 -4.718 1.00 82.75 252 PHE A CA 1
ATOM 2019 C C . PHE A 1 252 ? -7.773 37.259 -4.933 1.00 82.75 252 PHE A C 1
ATOM 2021 O O . PHE A 1 252 ? -7.162 37.968 -4.140 1.00 82.75 252 PHE A O 1
ATOM 2028 N N . ASP A 1 253 ? -8.461 37.763 -5.962 1.00 78.81 253 ASP A N 1
ATOM 2029 C CA . ASP A 1 253 ? -8.361 39.164 -6.407 1.00 78.81 253 ASP A CA 1
ATOM 2030 C C . ASP A 1 253 ? -9.475 40.086 -5.879 1.00 78.81 253 ASP A C 1
ATOM 2032 O O . ASP A 1 253 ? -9.581 41.238 -6.296 1.00 78.81 253 ASP A O 1
ATOM 2036 N N . LEU A 1 254 ? -10.336 39.608 -4.979 1.00 61.84 254 LEU A N 1
ATOM 2037 C CA . LEU A 1 254 ? -11.290 40.490 -4.308 1.00 61.84 254 LEU A CA 1
ATOM 2038 C C . LEU A 1 254 ? -10.635 41.025 -3.040 1.00 61.84 254 LEU A C 1
ATOM 2040 O O . LEU A 1 254 ? -10.726 40.376 -1.994 1.00 61.84 254 LEU A O 1
ATOM 2044 N N . GLU A 1 255 ? -9.993 42.195 -3.154 1.00 67.12 255 GLU A N 1
ATOM 2045 C CA . GLU A 1 255 ? -9.664 43.059 -2.012 1.00 67.12 255 GLU A CA 1
ATOM 2046 C C . GLU A 1 255 ? -10.853 43.034 -1.047 1.00 67.12 255 GLU A C 1
ATOM 2048 O O . GLU A 1 255 ? -12.009 43.146 -1.471 1.00 67.12 255 GLU A O 1
ATOM 2053 N N . GLU A 1 256 ? -10.592 42.749 0.235 1.00 61.81 256 GLU A N 1
ATOM 2054 C CA . GLU A 1 256 ? -11.651 42.814 1.238 1.00 61.81 256 GLU A CA 1
ATOM 2055 C C . GLU A 1 256 ? -12.334 44.167 1.099 1.00 61.81 256 GLU A C 1
ATOM 2057 O O . GLU A 1 256 ? -11.618 45.171 1.094 1.00 61.81 256 GLU A O 1
ATOM 2062 N N . PRO A 1 257 ? -13.673 44.221 0.938 1.00 55.84 257 PRO A N 1
ATOM 2063 C CA . PRO A 1 257 ? -14.347 45.492 1.098 1.00 55.84 257 PRO A CA 1
ATOM 2064 C C . PRO A 1 257 ? -13.910 45.979 2.472 1.00 55.84 257 PRO A C 1
ATOM 2066 O O . PRO A 1 257 ? -14.149 45.272 3.457 1.00 55.84 257 PRO A O 1
ATOM 2069 N N . GLU A 1 258 ? -13.168 47.094 2.502 1.00 59.06 258 GLU A N 1
ATOM 2070 C CA . GLU A 1 258 ? -12.752 47.743 3.740 1.00 59.06 258 GLU A CA 1
ATOM 2071 C C . GLU A 1 258 ? -13.964 47.685 4.651 1.00 59.06 258 GLU A C 1
ATOM 2073 O O . GLU A 1 258 ? -15.054 48.103 4.243 1.00 59.06 258 GLU A O 1
ATOM 2078 N N . LYS A 1 259 ? -13.812 47.026 5.808 1.00 58.41 259 LYS A N 1
ATOM 2079 C CA . LYS A 1 259 ? -14.866 46.978 6.814 1.00 58.41 259 LYS A CA 1
ATOM 2080 C C . LYS A 1 259 ? -15.244 48.429 7.033 1.00 58.41 259 LYS A C 1
ATOM 2082 O O . LYS A 1 259 ? -14.452 49.154 7.621 1.00 58.41 259 LYS A O 1
ATOM 2087 N N . ALA A 1 260 ? -16.379 48.840 6.468 1.00 58.72 260 ALA A N 1
ATOM 2088 C CA . ALA A 1 260 ? -16.887 50.183 6.624 1.00 58.72 260 ALA A CA 1
ATOM 2089 C C . ALA A 1 260 ? -16.939 50.391 8.128 1.00 58.72 260 ALA A C 1
ATOM 2091 O O . ALA A 1 260 ? -17.623 49.620 8.809 1.00 58.72 260 ALA A O 1
ATOM 2092 N N . ASP A 1 261 ? -16.092 51.298 8.614 1.00 62.34 261 ASP A N 1
ATOM 2093 C CA . ASP A 1 261 ? -15.912 51.569 10.027 1.00 62.34 261 ASP A CA 1
ATOM 2094 C C . ASP A 1 261 ? -17.303 51.690 10.638 1.00 62.34 261 ASP A C 1
ATOM 2096 O O . ASP A 1 261 ? -18.075 52.582 10.279 1.00 62.34 261 ASP A O 1
ATOM 2100 N N . ALA A 1 262 ? -17.660 50.700 11.458 1.00 63.25 262 ALA A N 1
ATOM 2101 C CA . ALA A 1 262 ? -18.926 50.694 12.157 1.00 63.25 262 ALA A CA 1
ATOM 2102 C C . ALA A 1 262 ? -18.965 51.990 12.963 1.00 63.25 262 ALA A C 1
ATOM 2104 O O . ALA A 1 262 ? -18.068 52.230 13.777 1.00 63.25 262 ALA A O 1
ATOM 2105 N N . GLU A 1 263 ? -19.942 52.841 12.645 1.00 68.31 263 GLU A N 1
ATOM 2106 C CA . GLU A 1 263 ? -20.145 54.119 13.313 1.00 68.31 263 GLU A CA 1
ATOM 2107 C C . GLU A 1 263 ? -20.105 53.888 14.831 1.00 68.31 263 GLU A C 1
ATOM 2109 O O . GLU A 1 263 ? -20.743 52.947 15.314 1.00 68.31 263 GLU A O 1
ATOM 2114 N N . PRO A 1 264 ? -19.315 54.672 15.583 1.00 64.94 264 PRO A N 1
ATOM 2115 C CA . PRO A 1 264 ? -19.300 54.556 17.029 1.00 64.94 264 PRO A CA 1
ATOM 2116 C C . PRO A 1 264 ? -20.706 54.846 17.556 1.00 64.94 264 PRO A C 1
ATOM 2118 O O . PRO A 1 264 ? -21.294 55.873 17.224 1.00 64.94 264 PRO A O 1
ATOM 2121 N N . ASP A 1 265 ? -21.229 53.919 18.360 1.00 61.06 265 ASP A N 1
ATOM 2122 C CA . ASP A 1 265 ? -22.448 54.103 19.138 1.00 61.06 265 ASP A CA 1
ATOM 2123 C C . ASP A 1 265 ? -22.306 55.385 19.976 1.00 61.06 265 ASP A C 1
ATOM 2125 O O . ASP A 1 265 ? -21.545 55.428 20.946 1.00 61.06 265 ASP A O 1
ATOM 2129 N N . ASP A 1 266 ? -23.019 56.443 19.582 1.00 61.56 266 ASP A N 1
ATOM 2130 C CA . ASP A 1 266 ?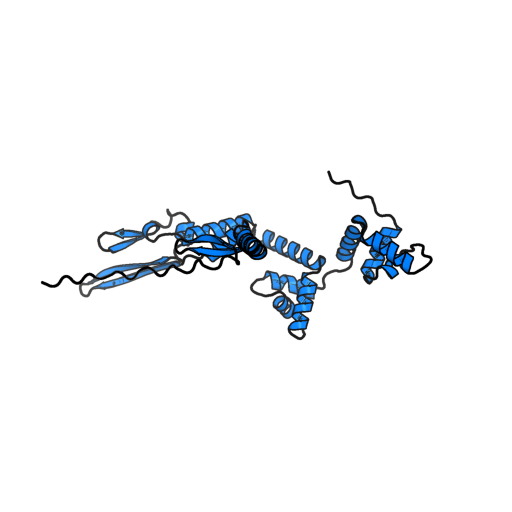 -23.200 57.642 20.396 1.00 61.56 266 ASP A CA 1
ATOM 2131 C C . ASP A 1 266 ? -23.988 57.247 21.658 1.00 61.56 266 ASP A C 1
ATOM 2133 O O . ASP A 1 266 ? -25.222 57.176 21.669 1.00 61.56 266 ASP A O 1
ATOM 2137 N N . GLU A 1 267 ? -23.259 56.974 22.742 1.00 63.16 267 GLU A N 1
ATOM 2138 C CA . GLU A 1 267 ? -23.792 56.958 24.101 1.00 63.16 267 GLU A CA 1
ATOM 2139 C C . GLU A 1 267 ? -24.317 58.362 24.435 1.00 63.16 267 GLU A C 1
ATOM 2141 O O . GLU A 1 267 ? -23.580 59.271 24.816 1.00 63.16 267 GLU A O 1
ATOM 2146 N N . VAL A 1 268 ? -25.627 58.551 24.275 1.00 62.31 268 VAL A N 1
ATOM 2147 C CA . VAL A 1 268 ? -26.338 59.720 24.794 1.00 62.31 268 VAL A CA 1
ATOM 2148 C C . VAL A 1 268 ? -26.443 59.568 26.312 1.00 62.31 268 VAL A C 1
ATOM 2150 O O . VAL A 1 268 ? -27.374 58.946 26.827 1.00 62.31 268 VAL A O 1
ATOM 2153 N N . GLU A 1 269 ? -25.481 60.139 27.037 1.00 64.94 269 GLU A N 1
ATOM 2154 C CA . GLU A 1 269 ? -25.634 60.444 28.459 1.00 64.94 269 GLU A CA 1
ATOM 2155 C C . GLU A 1 269 ? -26.757 61.481 28.621 1.00 64.94 269 GLU A C 1
ATOM 2157 O O . GLU A 1 269 ? -26.642 62.634 28.205 1.00 64.94 269 GLU A O 1
ATOM 2162 N N . ALA A 1 270 ? -27.880 61.056 29.201 1.00 65.69 270 ALA A N 1
ATOM 2163 C CA . ALA A 1 270 ? -28.915 61.955 29.689 1.00 65.69 270 ALA A CA 1
ATOM 2164 C C . ALA A 1 270 ? -28.638 62.269 31.167 1.00 65.69 270 ALA A C 1
ATOM 2166 O O . ALA A 1 270 ? -28.883 61.433 32.039 1.00 65.69 270 ALA A O 1
ATOM 2167 N N . GLU A 1 271 ? -28.124 63.471 31.430 1.00 66.00 271 GLU A N 1
ATOM 2168 C CA . GLU A 1 271 ? -28.130 64.104 32.752 1.00 66.00 271 GLU A CA 1
ATOM 2169 C C . GLU A 1 271 ? -29.514 64.725 33.026 1.00 66.00 271 GLU A C 1
ATOM 2171 O O . GLU A 1 271 ? -29.960 65.592 32.272 1.00 66.00 271 GLU A O 1
ATOM 2176 N N . ASP A 1 272 ? -30.215 64.216 34.049 1.00 59.94 272 ASP A N 1
ATOM 2177 C CA . ASP A 1 272 ? -30.784 64.942 35.214 1.00 59.94 272 ASP A CA 1
ATOM 2178 C C . ASP A 1 272 ? -31.749 64.048 36.026 1.00 59.94 272 ASP A C 1
ATOM 2180 O O . ASP A 1 272 ? -32.737 63.520 35.458 1.00 59.94 272 ASP A O 1
#

Organism: NCBI:txid2737172

Radius of gyration: 33.3 Å; chains: 1; bounding box: 56×83×104 Å

Secondary structure (DSSP, 8-state):
-PPPPPPPPHHHHHHHHHHHHH--HHHHHHHHT---SSHHHHHHHHHHHHT-HHHHHHHHHHHHHH-PPPHHHHHHHHHHHTSS--HHHHHHHTT--S-HHHHHHHHHHHHHSHHHHHHHHHHHHHHHHHHT--HHHHHHHHHHHHHHHT--HHHHEEE-TTS-EEE--TTTS-HHHHHTEEEEEEEEEE-TTSPEEEEEEEEEPP--HHHHHHHHHHTTHHHHHHHHHHHHHHTTEEEEE-TTS-EEEEETT--------PPP--------

Sequence (272 aa):
MPPKPRALNQLQDRFCAEYVEDFDNIEAARRAGYRHNSDADLVRIAGGLLGNVNVQQRIAELVLERSPLTEQQKWVARHYLQGGCTQTDAYRKAGYRGDADSLAAAASRLFARPVFKRYLRDLQRSLMLRYQVDHDWVLERAKEWVESSNVDITEVADVQSDGTLTLKDLKKLPRYKVLGIKEISCNTSYSEEGEARVSLKIKLHERNNTALSLIARHIGFTSDYNAALNTLHKYGYDVQENEDGSIYARPFDLEEPEKADAEPDDEVEAED